Protein AF-A0A4Q4BQJ3-F1 (afdb_monomer_lite)

Secondary structure (DSSP, 8-state):
-PPPP--TT-SSSS-----HHIIIIIGGGS-HHHHHHHHHHHIIIIITT-TTPPEEHHHHHHHHT---HHHHHHHHHHHH--TTTTS-SEEEEEPP--STT----EEEEE-TT---------GGGHHHHHHHHHHHHHHHTTS-PPP-----------------------TTGGGG-HHHHHHHHHTT--TTT--HHHHHHHHHHHHHHHTT--HHHHHHHHHT--SSSPPPHHHHHHHHHHHHS--------------S-------PPPTHHHHHHHHHHHHHHHHHHHH-

Foldseek 3Di:
DDDDDDDPPPPDDQDQDDDVCCVVPVVVQADPLLNLLLVQLSCVCRRVVNQPDWAWLVRSCVSSVPPDSVSSVVSQVRQCDCPPFVHRQKDKDWDDDPDDPRDTTITMHGPPVRDGDPPVPPPCVVVVVVVCVVVVVVVCVVDPDDDDDDDDDDDDDDDDDDDDDDPDDDPPVLLPPLLLVLLCVLQVNDSVPDDPVRSVVSSVLSVVCVVPDDSVLSNQLSVQDPDPHRDDSVRSSVCSVVSNPPDPPPPVPPPVDPPPDDPDDDDDPPCPVVVVVVVVVVVVVVVVVVPD

Structure (mmCIF, N/CA/C/O backbone):
data_AF-A0A4Q4BQJ3-F1
#
_entry.id   AF-A0A4Q4BQJ3-F1
#
loop_
_atom_site.group_PDB
_atom_site.id
_atom_site.type_symbol
_atom_site.label_atom_id
_atom_site.label_alt_id
_atom_site.label_comp_id
_atom_site.label_asym_id
_atom_site.label_entity_id
_atom_site.label_seq_id
_atom_site.pdbx_PDB_ins_code
_atom_site.Cartn_x
_atom_site.Cartn_y
_atom_site.Cartn_z
_atom_site.occupancy
_atom_site.B_iso_or_equiv
_atom_site.auth_seq_id
_atom_site.auth_comp_id
_atom_site.auth_asym_id
_atom_site.auth_atom_id
_atom_site.pdbx_PDB_model_num
ATOM 1 N N . MET A 1 1 ? -9.622 -26.508 -22.791 1.00 65.69 1 MET A N 1
ATOM 2 C CA . MET A 1 1 ? -10.448 -25.848 -21.757 1.00 65.69 1 MET A CA 1
ATOM 3 C C . MET A 1 1 ? -10.543 -24.369 -22.087 1.00 65.69 1 MET A C 1
ATOM 5 O O . MET A 1 1 ? -9.531 -23.824 -22.515 1.00 65.69 1 MET A O 1
ATOM 9 N N . PRO A 1 2 ? -11.712 -23.729 -21.948 1.00 80.19 2 PRO A N 1
ATOM 10 C CA . PRO A 1 2 ? -11.802 -22.278 -22.067 1.00 80.19 2 PRO A CA 1
ATOM 11 C C . PRO A 1 2 ? -10.995 -21.599 -20.939 1.00 80.19 2 PRO A C 1
ATOM 13 O O . PRO A 1 2 ? -10.892 -22.170 -19.851 1.00 80.19 2 PRO A O 1
ATOM 16 N N . PRO A 1 3 ? -10.411 -20.412 -21.177 1.00 83.88 3 PRO A N 1
ATOM 17 C CA . PRO A 1 3 ? -9.709 -19.662 -20.140 1.00 83.88 3 PRO A CA 1
ATOM 18 C C . PRO A 1 3 ? -10.678 -19.248 -19.015 1.00 83.88 3 PRO A C 1
ATOM 20 O O . PRO A 1 3 ? -11.860 -19.003 -19.288 1.00 83.88 3 PRO A O 1
ATOM 23 N N . PRO A 1 4 ? -10.207 -19.163 -17.756 1.00 82.56 4 PRO A N 1
ATOM 24 C CA . PRO A 1 4 ? -11.038 -18.728 -16.639 1.00 82.56 4 PRO A CA 1
ATOM 25 C C . PRO A 1 4 ? -11.533 -17.292 -16.860 1.00 82.56 4 PRO A C 1
ATOM 27 O O . PRO A 1 4 ? -10.781 -16.420 -17.293 1.00 82.56 4 PRO A O 1
ATOM 30 N N . ARG A 1 5 ? -12.812 -17.046 -16.559 1.00 85.94 5 ARG A N 1
ATOM 31 C CA . ARG A 1 5 ? -13.413 -15.707 -16.578 1.00 85.94 5 ARG A CA 1
ATOM 32 C C . ARG A 1 5 ? -13.365 -15.133 -15.169 1.00 85.94 5 ARG A C 1
ATOM 34 O O . ARG A 1 5 ? -13.880 -15.755 -14.247 1.00 85.94 5 ARG A O 1
ATOM 41 N N . ILE A 1 6 ? -12.765 -13.959 -15.018 1.00 81.69 6 ILE A N 1
ATOM 42 C CA . ILE A 1 6 ? -12.653 -13.263 -13.734 1.00 81.69 6 ILE A CA 1
ATOM 43 C C . ILE A 1 6 ? -13.586 -12.054 -13.780 1.00 81.69 6 ILE A C 1
ATOM 45 O O . ILE A 1 6 ? -13.509 -11.242 -14.702 1.00 81.69 6 ILE A O 1
ATOM 49 N N . ALA A 1 7 ? -14.487 -11.944 -12.804 1.00 79.44 7 ALA A N 1
ATOM 50 C CA . ALA A 1 7 ? -15.314 -10.756 -12.643 1.00 79.44 7 ALA A CA 1
ATOM 51 C C . ALA A 1 7 ? -14.475 -9.652 -11.982 1.00 79.44 7 ALA A C 1
ATOM 53 O O . ALA A 1 7 ? -14.048 -9.794 -10.841 1.00 79.44 7 ALA A O 1
ATOM 54 N N . LEU A 1 8 ? -14.242 -8.550 -12.702 1.00 72.38 8 LEU A N 1
ATOM 55 C CA . LEU A 1 8 ? -13.353 -7.458 -12.272 1.00 72.38 8 LEU A CA 1
ATOM 56 C C . LEU A 1 8 ? -13.781 -6.785 -10.958 1.00 72.38 8 LEU A C 1
ATOM 58 O O . LEU A 1 8 ? -12.945 -6.229 -10.255 1.00 72.38 8 LEU A O 1
ATOM 62 N N . PHE A 1 9 ? -15.073 -6.845 -10.639 1.00 78.88 9 PHE A N 1
ATOM 63 C CA . PHE A 1 9 ? -15.668 -6.261 -9.435 1.00 78.88 9 PHE A CA 1
ATOM 64 C C . PHE A 1 9 ? -16.173 -7.326 -8.458 1.00 78.88 9 PHE A C 1
ATOM 66 O O . PHE A 1 9 ? -17.037 -7.045 -7.632 1.00 78.88 9 PHE A O 1
ATOM 73 N N . ALA A 1 10 ? -15.686 -8.566 -8.573 1.00 77.00 10 ALA A N 1
ATOM 74 C CA . ALA A 1 10 ? -15.972 -9.570 -7.562 1.00 77.00 10 ALA A CA 1
ATOM 75 C C . ALA A 1 10 ? -15.402 -9.112 -6.215 1.00 77.00 10 ALA A C 1
ATOM 77 O O . ALA A 1 10 ? -14.237 -8.736 -6.113 1.00 77.00 10 ALA A O 1
ATOM 78 N N . GLU A 1 11 ? -16.224 -9.179 -5.169 1.00 60.59 11 GLU A N 1
ATOM 79 C CA . GLU A 1 11 ? -15.816 -8.807 -3.810 1.00 60.59 11 GLU A CA 1
ATOM 80 C C . GLU A 1 11 ? -14.768 -9.772 -3.224 1.00 60.59 11 GLU A C 1
ATOM 82 O O . GLU A 1 11 ? -14.123 -9.460 -2.223 1.00 60.59 11 GLU A O 1
ATOM 87 N N . GLN A 1 12 ? -14.585 -10.954 -3.829 1.00 65.31 12 GLN A N 1
ATOM 88 C CA . GLN A 1 12 ? -13.700 -12.005 -3.334 1.00 65.31 12 GLN A CA 1
ATOM 89 C C . GLN A 1 12 ? -12.894 -12.659 -4.460 1.00 65.31 12 GLN A C 1
ATOM 91 O O . GLN A 1 12 ? -13.434 -12.988 -5.514 1.00 65.31 12 GLN A O 1
ATOM 96 N N . GLY A 1 13 ? -11.613 -12.915 -4.171 1.00 68.94 13 GLY A N 1
ATOM 97 C CA . GLY A 1 13 ? -10.693 -13.670 -5.022 1.00 68.94 13 GLY A CA 1
ATOM 98 C C . GLY A 1 13 ? -10.094 -12.838 -6.160 1.00 68.94 13 GLY A C 1
ATOM 99 O O . GLY A 1 13 ? -10.810 -12.356 -7.024 1.00 68.94 13 GLY A O 1
ATOM 100 N N . HIS A 1 14 ? -8.760 -12.733 -6.185 1.00 74.31 14 HIS A N 1
ATOM 101 C CA . HIS A 1 14 ? -7.947 -12.093 -7.241 1.00 74.31 14 HIS A CA 1
ATOM 102 C C . HIS A 1 14 ? -7.835 -10.558 -7.225 1.00 74.31 14 HIS A C 1
ATOM 104 O O . HIS A 1 14 ? -7.738 -9.936 -8.280 1.00 74.31 14 HIS A O 1
ATOM 110 N N . PHE A 1 15 ? -7.761 -9.937 -6.046 1.00 83.56 15 PHE A N 1
ATOM 111 C CA . PHE A 1 15 ? -7.387 -8.524 -5.927 1.00 83.56 15 PHE A CA 1
ATOM 112 C C . PHE A 1 15 ? -6.075 -8.341 -5.160 1.00 83.56 15 PHE A C 1
ATOM 114 O O . PHE A 1 15 ? -5.737 -9.117 -4.265 1.00 83.56 15 PHE A O 1
ATOM 121 N N . THR A 1 16 ? -5.352 -7.272 -5.491 1.00 87.12 16 THR A N 1
ATOM 122 C CA . THR A 1 16 ? -4.170 -6.839 -4.743 1.00 87.12 16 THR A CA 1
ATOM 123 C C . THR A 1 16 ? -4.593 -5.800 -3.716 1.00 87.12 16 THR A C 1
ATOM 125 O O . THR A 1 16 ? -5.079 -4.730 -4.078 1.00 87.12 16 THR A O 1
ATOM 128 N N . ALA A 1 17 ? -4.416 -6.102 -2.430 1.00 86.50 17 ALA A N 1
ATOM 129 C CA . ALA A 1 17 ? -4.678 -5.137 -1.370 1.00 86.50 17 ALA A CA 1
ATOM 130 C C . ALA A 1 17 ? -3.622 -4.019 -1.402 1.00 86.50 17 ALA A C 1
ATOM 132 O O . ALA A 1 17 ? -2.421 -4.285 -1.325 1.00 86.50 17 ALA A O 1
ATOM 133 N N . VAL A 1 18 ? -4.074 -2.767 -1.496 1.00 90.44 18 VAL A N 1
ATOM 134 C CA . VAL A 1 18 ? -3.222 -1.568 -1.491 1.00 90.44 18 VAL A CA 1
ATOM 135 C C . VAL A 1 18 ? -3.722 -0.613 -0.416 1.00 90.44 18 VAL A C 1
ATOM 137 O O . VAL A 1 18 ? -4.926 -0.443 -0.234 1.00 90.44 18 VAL A O 1
ATOM 140 N N . HIS A 1 19 ? -2.802 0.013 0.318 1.00 92.19 19 HIS A N 1
ATOM 141 C CA . HIS A 1 19 ? -3.167 0.958 1.365 1.00 92.19 19 HIS A CA 1
ATOM 142 C C . HIS A 1 19 ? -3.801 2.225 0.765 1.00 92.19 19 HIS A C 1
ATOM 144 O O . HIS A 1 19 ? -3.299 2.780 -0.210 1.00 92.19 19 HIS A O 1
ATOM 150 N N . ASN A 1 20 ? -4.860 2.757 1.386 1.00 92.12 20 ASN A N 1
ATOM 151 C CA . ASN A 1 20 ? -5.568 3.943 0.874 1.00 92.12 20 ASN A CA 1
ATOM 152 C C . ASN A 1 20 ? -4.680 5.196 0.756 1.00 92.12 20 ASN A C 1
ATOM 154 O O . ASN A 1 20 ? -4.965 6.091 -0.041 1.00 92.12 20 ASN A O 1
ATOM 158 N N . LEU A 1 21 ? -3.587 5.263 1.524 1.00 90.88 21 LEU A N 1
ATOM 159 C CA . LEU A 1 21 ? -2.594 6.338 1.401 1.00 90.88 21 LEU A CA 1
ATOM 160 C C . LEU A 1 21 ? -1.916 6.359 0.033 1.00 90.88 21 LEU A C 1
ATOM 162 O O . LEU A 1 21 ? -1.591 7.436 -0.452 1.00 90.88 21 LEU A O 1
ATOM 166 N N . THR A 1 22 ? -1.751 5.208 -0.617 1.00 93.81 22 THR A N 1
ATOM 167 C CA . THR A 1 22 ? -1.160 5.142 -1.953 1.00 93.81 22 THR A CA 1
ATOM 168 C C . THR A 1 22 ? -2.010 5.934 -2.952 1.00 93.81 22 THR A C 1
ATOM 170 O O . THR A 1 22 ? -1.481 6.723 -3.726 1.00 93.81 22 THR A O 1
ATOM 173 N N . PHE A 1 23 ? -3.338 5.831 -2.873 1.00 95.06 23 PHE A N 1
ATOM 174 C CA . PHE A 1 23 ? -4.233 6.603 -3.741 1.00 95.06 23 PHE A CA 1
ATOM 175 C C . PHE A 1 23 ? -4.324 8.083 -3.356 1.00 95.06 23 PHE A C 1
ATOM 177 O O . PHE A 1 23 ? -4.467 8.936 -4.224 1.00 95.06 23 PHE A O 1
ATOM 184 N N . ARG A 1 24 ? -4.259 8.410 -2.061 1.00 92.38 24 ARG A N 1
ATOM 185 C CA . ARG A 1 24 ? -4.462 9.790 -1.585 1.00 92.38 24 ARG A CA 1
ATOM 186 C C . ARG A 1 24 ? -3.208 10.656 -1.621 1.00 92.38 24 ARG A C 1
ATOM 188 O O . ARG A 1 24 ? -3.319 11.857 -1.823 1.00 92.38 24 ARG A O 1
ATOM 195 N N . VAL A 1 25 ? -2.045 10.065 -1.370 1.00 91.50 25 VAL A N 1
ATOM 196 C CA . VAL A 1 25 ? -0.780 10.791 -1.188 1.00 91.50 25 VAL A CA 1
ATOM 197 C C . VAL A 1 25 ? 0.167 10.528 -2.348 1.00 91.50 25 VAL A C 1
ATOM 199 O O . VAL A 1 25 ? 0.732 11.469 -2.892 1.00 91.50 25 VAL A O 1
ATOM 202 N N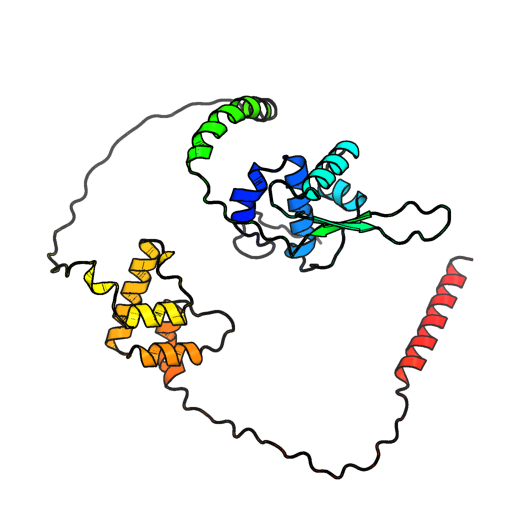 . VAL A 1 26 ? 0.321 9.264 -2.753 1.00 94.50 26 VAL A N 1
ATOM 203 C CA . VAL A 1 26 ? 1.305 8.885 -3.777 1.00 94.50 26 VAL A CA 1
ATOM 204 C C . VAL A 1 26 ? 0.796 9.202 -5.183 1.00 94.50 26 VAL A C 1
ATOM 206 O O . VAL A 1 26 ? 1.475 9.892 -5.937 1.00 94.50 26 VAL A O 1
ATOM 209 N N . MET A 1 27 ? -0.415 8.759 -5.528 1.00 95.94 27 MET A N 1
ATOM 210 C CA . MET A 1 27 ? -0.972 8.912 -6.879 1.00 95.94 27 MET A CA 1
ATOM 211 C C . MET A 1 27 ? -0.987 10.366 -7.401 1.00 95.94 27 MET A C 1
ATOM 213 O O . MET A 1 27 ? -0.549 10.559 -8.531 1.00 95.94 27 MET A O 1
ATOM 217 N N . PRO A 1 28 ? -1.411 11.401 -6.641 1.00 95.62 28 PRO A N 1
ATOM 218 C CA . PRO A 1 28 ? -1.483 12.776 -7.164 1.00 95.62 28 PRO A CA 1
ATOM 219 C C . PRO A 1 28 ? -0.120 13.437 -7.418 1.00 95.62 28 PRO A C 1
ATOM 221 O O . PRO A 1 28 ? -0.041 14.479 -8.076 1.00 95.62 28 PRO A O 1
ATOM 224 N N . GLN A 1 29 ? 0.941 12.868 -6.844 1.00 95.12 29 GLN A N 1
ATOM 225 C CA . GLN A 1 29 ? 2.308 13.372 -6.946 1.00 95.12 29 GLN A CA 1
ATOM 226 C C . GLN A 1 29 ? 3.109 12.690 -8.059 1.00 95.12 29 GLN A C 1
ATOM 228 O O . GLN A 1 29 ? 4.192 13.159 -8.393 1.00 95.12 29 GLN A O 1
ATOM 233 N N . LEU A 1 30 ? 2.583 11.605 -8.633 1.00 96.19 30 LEU A N 1
ATOM 234 C CA . LEU A 1 30 ? 3.228 10.860 -9.705 1.00 96.19 30 LEU A CA 1
ATOM 235 C C . LEU A 1 30 ? 2.617 11.192 -11.065 1.00 96.19 30 LEU A C 1
ATOM 237 O O . LEU A 1 30 ? 1.413 11.407 -11.211 1.00 96.19 30 LEU A O 1
ATOM 241 N N . SER A 1 31 ? 3.442 11.140 -12.104 1.00 97.00 31 SER A N 1
ATOM 242 C CA . SER A 1 31 ? 2.977 11.136 -13.480 1.00 97.00 31 SER A CA 1
ATOM 243 C C . SER A 1 31 ? 2.139 9.887 -13.763 1.00 97.00 31 SER A C 1
ATOM 245 O O . SER A 1 31 ? 2.364 8.809 -13.206 1.00 97.00 31 SER A O 1
ATOM 247 N N . GLY A 1 32 ? 1.206 9.983 -14.715 1.00 97.06 32 GLY A N 1
ATOM 248 C CA . GLY A 1 32 ? 0.372 8.838 -15.096 1.00 97.06 32 GLY A CA 1
ATOM 249 C C . GLY A 1 32 ? 1.176 7.621 -15.584 1.00 97.06 32 GLY A C 1
ATOM 250 O O . GLY A 1 32 ? 0.716 6.490 -15.456 1.00 97.06 32 GLY A O 1
ATOM 251 N N . SER A 1 33 ? 2.391 7.825 -16.111 1.00 98.31 33 SER A N 1
ATOM 252 C CA . SER A 1 33 ? 3.279 6.722 -16.512 1.00 98.31 33 SER A CA 1
ATOM 253 C C . SER A 1 33 ? 3.974 6.078 -15.310 1.00 98.31 33 SER A C 1
ATOM 255 O O . SER A 1 33 ? 3.994 4.852 -15.222 1.00 98.31 33 SER A O 1
ATOM 257 N N . ALA A 1 34 ? 4.487 6.875 -14.366 1.00 98.12 34 ALA A N 1
ATOM 258 C CA . ALA A 1 34 ? 5.056 6.369 -13.115 1.00 98.12 34 ALA A CA 1
ATOM 259 C C . ALA A 1 34 ? 4.013 5.627 -12.274 1.00 98.12 34 ALA A C 1
ATOM 261 O O . ALA A 1 34 ? 4.284 4.527 -11.796 1.00 98.12 34 ALA A O 1
ATOM 262 N N . TRP A 1 35 ? 2.791 6.159 -12.181 1.00 97.94 35 TRP A N 1
ATOM 263 C CA . TRP A 1 35 ? 1.685 5.486 -11.502 1.00 97.94 35 TRP A CA 1
ATOM 264 C C . TRP A 1 35 ? 1.370 4.115 -12.116 1.00 97.94 35 TRP A C 1
ATOM 266 O O . TRP A 1 35 ? 1.283 3.124 -11.395 1.00 97.94 35 TRP A O 1
ATOM 276 N N . LYS A 1 36 ? 1.287 4.020 -13.452 1.00 97.94 36 LYS A N 1
ATOM 277 C CA . LYS A 1 36 ? 1.088 2.737 -14.153 1.00 97.94 36 LYS A CA 1
ATOM 278 C C . LYS A 1 36 ? 2.196 1.728 -13.852 1.00 97.94 36 LYS A C 1
ATOM 280 O O . LYS A 1 36 ? 1.896 0.567 -13.578 1.00 97.94 36 LYS A O 1
ATOM 285 N N . VAL A 1 37 ? 3.459 2.162 -13.886 1.00 98.12 37 VAL A N 1
ATOM 286 C CA . VAL A 1 37 ? 4.608 1.310 -13.537 1.00 98.12 37 VAL A CA 1
ATOM 287 C C . VAL A 1 37 ? 4.503 0.829 -12.089 1.00 98.12 37 VAL A C 1
ATOM 289 O O . VAL A 1 37 ? 4.669 -0.362 -11.836 1.00 98.12 37 VAL A O 1
ATOM 292 N N . LEU A 1 38 ? 4.166 1.714 -11.149 1.00 97.50 38 LEU A N 1
ATOM 293 C CA . LEU A 1 38 ? 3.999 1.361 -9.741 1.00 97.50 38 LEU A CA 1
ATOM 294 C C . LEU A 1 38 ? 2.867 0.345 -9.528 1.00 97.50 38 LEU A C 1
ATOM 296 O O . LEU A 1 38 ? 3.075 -0.651 -8.838 1.00 97.50 38 LEU A O 1
ATOM 300 N N . CYS A 1 39 ? 1.698 0.545 -10.144 1.00 96.88 39 CYS A N 1
ATOM 301 C CA . CYS A 1 39 ? 0.585 -0.405 -10.070 1.00 96.88 39 CYS A CA 1
ATOM 302 C C . CYS A 1 39 ? 0.975 -1.792 -10.591 1.00 96.88 39 CYS A C 1
ATOM 304 O O . CYS A 1 39 ? 0.643 -2.789 -9.953 1.00 96.88 39 CYS A O 1
ATOM 306 N N . PHE A 1 40 ? 1.706 -1.851 -11.707 1.00 96.75 40 PHE A N 1
ATOM 307 C CA . PHE A 1 40 ? 2.203 -3.110 -12.258 1.00 96.75 40 PHE A CA 1
ATOM 308 C C . PHE A 1 40 ? 3.185 -3.809 -11.305 1.00 96.75 40 PHE A C 1
ATOM 310 O O . PHE A 1 40 ? 3.062 -5.003 -11.042 1.00 96.75 40 PHE A O 1
ATOM 317 N N . LEU A 1 41 ? 4.128 -3.068 -10.714 1.00 96.06 41 LEU A N 1
ATOM 318 C CA . LEU A 1 41 ? 5.041 -3.630 -9.714 1.00 96.06 41 LEU A CA 1
ATOM 319 C C . LEU A 1 41 ? 4.276 -4.165 -8.491 1.00 96.06 41 LEU A C 1
ATOM 321 O O . LEU A 1 41 ? 4.595 -5.243 -7.993 1.00 96.06 41 LEU A O 1
ATOM 325 N N . ILE A 1 42 ? 3.252 -3.448 -8.019 1.00 94.88 42 ILE A N 1
ATOM 326 C CA . ILE A 1 42 ? 2.388 -3.876 -6.909 1.00 94.88 42 ILE A CA 1
ATOM 327 C C . ILE A 1 42 ? 1.625 -5.161 -7.249 1.00 94.88 42 ILE A C 1
ATOM 329 O O . ILE A 1 42 ? 1.584 -6.072 -6.417 1.00 94.88 42 ILE A O 1
ATOM 333 N N . SER A 1 43 ? 1.046 -5.263 -8.450 1.00 93.31 43 SER A N 1
ATOM 334 C CA . SER A 1 43 ? 0.305 -6.460 -8.857 1.00 93.31 43 SER A CA 1
ATOM 335 C C . SER A 1 43 ? 1.206 -7.684 -8.967 1.00 93.31 43 SER A C 1
ATOM 337 O O . SER A 1 43 ? 0.845 -8.739 -8.456 1.00 93.31 43 SER A O 1
ATOM 339 N N . GLU A 1 44 ? 2.390 -7.540 -9.560 1.00 93.94 44 GLU A N 1
ATOM 340 C CA . GLU A 1 44 ? 3.320 -8.655 -9.761 1.00 93.94 44 GLU A CA 1
ATOM 341 C C . GLU A 1 44 ? 4.005 -9.115 -8.465 1.00 93.94 44 GLU A C 1
ATOM 343 O O . GLU A 1 44 ? 4.281 -10.300 -8.291 1.00 93.94 44 GLU A O 1
ATOM 348 N N . THR A 1 45 ? 4.240 -8.205 -7.515 1.00 90.12 45 THR A N 1
ATOM 349 C CA . THR A 1 45 ? 4.911 -8.542 -6.249 1.00 90.12 45 THR A CA 1
ATOM 350 C C . THR A 1 45 ? 3.917 -8.898 -5.145 1.00 90.12 45 THR A C 1
ATOM 352 O O . THR A 1 45 ? 3.824 -10.051 -4.727 1.00 90.12 45 THR A O 1
ATOM 355 N N . VAL A 1 46 ? 3.149 -7.928 -4.644 1.00 85.44 46 VAL A N 1
ATOM 356 C CA . VAL A 1 46 ? 2.226 -8.120 -3.515 1.00 85.44 46 VAL A CA 1
ATOM 357 C C . VAL A 1 46 ? 1.042 -8.991 -3.927 1.00 85.44 46 VAL A C 1
ATOM 359 O O . VAL A 1 46 ? 0.665 -9.881 -3.165 1.00 85.44 46 VAL A O 1
ATOM 362 N N . GLY A 1 47 ? 0.504 -8.780 -5.132 1.00 78.06 47 GLY A N 1
ATOM 363 C CA . GLY A 1 47 ? -0.659 -9.516 -5.640 1.00 78.06 47 GLY A CA 1
ATOM 364 C C . GLY A 1 47 ? -0.432 -11.026 -5.751 1.00 78.06 47 GLY A C 1
ATOM 365 O O . GLY A 1 47 ? -1.308 -11.804 -5.381 1.00 78.06 47 GLY A O 1
ATOM 366 N N . TYR A 1 48 ? 0.769 -11.448 -6.159 1.00 82.94 48 TYR A N 1
ATOM 367 C CA . TYR A 1 48 ? 1.145 -12.865 -6.271 1.00 82.94 48 TYR A CA 1
ATOM 368 C C . TYR A 1 48 ? 1.956 -13.400 -5.081 1.00 82.94 48 TYR A C 1
ATOM 370 O O . TYR A 1 48 ? 2.500 -14.500 -5.157 1.00 82.94 48 TYR A O 1
ATOM 378 N N . GLN A 1 49 ? 2.047 -12.648 -3.977 1.00 80.12 49 GLN A N 1
ATOM 379 C CA . GLN A 1 49 ? 2.837 -13.005 -2.786 1.00 80.12 49 GLN A CA 1
ATOM 380 C C . GLN A 1 49 ? 4.348 -13.174 -3.052 1.00 80.12 49 GLN A C 1
ATOM 382 O O . GLN A 1 49 ? 5.064 -13.817 -2.285 1.00 80.12 49 GLN A O 1
ATOM 387 N N . ARG A 1 50 ? 4.872 -12.536 -4.100 1.00 85.69 50 ARG A N 1
ATOM 388 C CA . ARG A 1 50 ? 6.279 -12.578 -4.520 1.00 85.69 50 ARG A CA 1
ATOM 389 C C . ARG A 1 50 ? 7.028 -11.317 -4.095 1.00 85.69 50 ARG A C 1
ATOM 391 O O . ARG A 1 50 ? 7.541 -10.553 -4.905 1.00 85.69 50 ARG A O 1
ATOM 398 N N . ARG A 1 51 ? 7.082 -11.074 -2.783 1.00 75.88 51 ARG A N 1
ATOM 399 C CA . ARG A 1 51 ? 7.599 -9.814 -2.204 1.00 75.88 51 ARG A CA 1
ATOM 400 C C . ARG A 1 51 ? 9.072 -9.517 -2.512 1.00 75.88 51 ARG A C 1
ATOM 402 O O . ARG A 1 51 ? 9.472 -8.362 -2.430 1.00 75.88 51 ARG A O 1
ATOM 409 N N . SER A 1 52 ? 9.867 -10.537 -2.822 1.00 79.06 52 SER A N 1
ATOM 410 C CA . SER A 1 52 ? 11.293 -10.414 -3.148 1.00 79.06 52 SER A CA 1
ATOM 411 C C . SER A 1 52 ? 11.586 -10.509 -4.646 1.00 79.06 52 SER A C 1
ATOM 413 O O . SER A 1 52 ? 12.753 -10.451 -5.034 1.00 79.06 52 SER A O 1
ATOM 415 N N . GLU A 1 53 ? 10.567 -10.682 -5.493 1.00 88.56 53 GLU A N 1
ATOM 416 C CA . GLU A 1 53 ? 10.799 -10.795 -6.926 1.00 88.56 53 GLU A CA 1
ATOM 417 C C . GLU A 1 53 ? 11.131 -9.425 -7.517 1.00 88.56 53 GLU A C 1
ATOM 419 O O . GLU A 1 53 ? 10.444 -8.427 -7.295 1.00 88.56 53 GLU A O 1
ATOM 424 N N . LEU A 1 54 ? 12.230 -9.391 -8.265 1.00 93.19 54 LEU A N 1
ATOM 425 C CA . LEU A 1 54 ? 12.688 -8.205 -8.962 1.00 93.19 54 LEU A CA 1
ATOM 426 C C . LEU A 1 54 ? 12.331 -8.341 -10.430 1.00 93.19 54 LEU A C 1
ATOM 428 O O . LEU A 1 54 ? 12.691 -9.318 -11.090 1.00 93.19 54 LEU A O 1
ATOM 432 N N . ILE A 1 55 ? 11.674 -7.320 -10.949 1.00 95.69 55 ILE A N 1
ATOM 433 C CA . ILE A 1 55 ? 11.097 -7.322 -12.280 1.00 95.69 55 ILE A CA 1
ATOM 434 C C . ILE A 1 55 ? 12.073 -6.668 -13.249 1.00 95.69 55 ILE A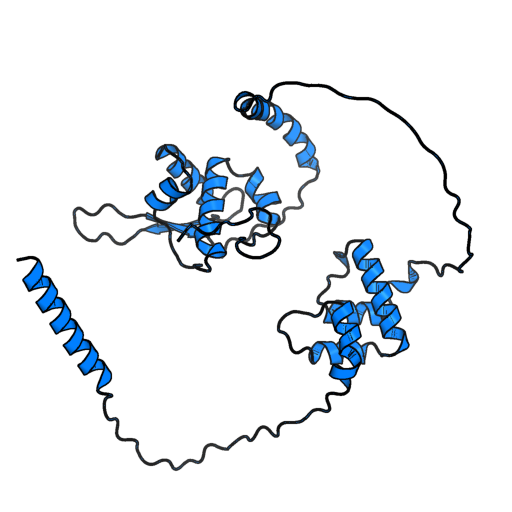 C 1
ATOM 436 O O . ILE A 1 55 ? 12.642 -5.607 -12.984 1.00 95.69 55 ILE A O 1
ATOM 440 N N . SER A 1 56 ? 12.307 -7.332 -14.376 1.00 95.88 56 SER A N 1
ATOM 441 C CA . SER A 1 56 ? 13.179 -6.809 -15.425 1.00 95.88 56 SER A CA 1
ATOM 442 C C . SER A 1 56 ? 12.538 -5.621 -16.145 1.00 95.88 56 SER A C 1
ATOM 444 O O . SER A 1 56 ? 11.316 -5.519 -16.251 1.00 95.88 56 SER A O 1
ATOM 446 N N . TYR A 1 57 ? 13.368 -4.741 -16.705 1.00 96.44 57 TYR A N 1
ATOM 447 C CA . TYR A 1 57 ? 12.900 -3.600 -17.497 1.00 96.44 57 TYR A CA 1
ATOM 448 C C . TYR A 1 57 ? 11.960 -4.009 -18.649 1.00 96.44 57 TYR A C 1
ATOM 450 O O . TYR A 1 57 ? 10.939 -3.364 -18.877 1.00 96.44 57 TYR A O 1
ATOM 458 N N . SER A 1 58 ? 12.270 -5.100 -19.358 1.00 95.12 58 SER A N 1
ATOM 459 C CA . SER A 1 58 ? 11.439 -5.604 -20.460 1.00 95.12 58 SER A CA 1
ATOM 460 C C . SER A 1 58 ? 10.081 -6.114 -19.979 1.00 95.12 58 SER A C 1
ATOM 462 O O . SER A 1 58 ? 9.077 -5.864 -20.641 1.00 95.12 58 SER A O 1
ATOM 464 N N . ALA A 1 59 ? 10.028 -6.770 -18.816 1.00 96.50 59 ALA A N 1
ATOM 465 C CA . ALA A 1 59 ? 8.770 -7.198 -18.210 1.00 96.50 59 ALA A CA 1
ATOM 466 C C . ALA A 1 59 ? 7.910 -5.998 -17.782 1.00 96.50 59 ALA A C 1
ATOM 468 O O . ALA A 1 59 ? 6.709 -6.004 -18.032 1.00 96.50 59 ALA A O 1
ATOM 469 N N . ILE A 1 60 ? 8.517 -4.937 -17.235 1.00 97.50 60 ILE A N 1
ATOM 470 C CA . ILE A 1 60 ? 7.812 -3.679 -16.927 1.00 97.50 60 ILE A CA 1
ATOM 471 C C . ILE A 1 60 ? 7.232 -3.062 -18.199 1.00 97.50 60 ILE A C 1
ATOM 473 O O . ILE A 1 60 ? 6.063 -2.681 -18.230 1.00 97.50 60 ILE A O 1
ATOM 477 N N . MET A 1 61 ? 8.025 -2.985 -19.265 1.00 97.31 61 MET A N 1
ATOM 478 C CA . MET A 1 61 ? 7.585 -2.435 -20.545 1.00 97.31 61 MET A CA 1
ATOM 479 C C . MET A 1 61 ? 6.409 -3.228 -21.135 1.00 97.31 61 MET A C 1
ATOM 481 O O . MET A 1 61 ? 5.408 -2.636 -21.537 1.00 97.31 61 MET A O 1
ATOM 485 N N . ALA A 1 62 ? 6.501 -4.562 -21.126 1.00 97.25 62 ALA A N 1
ATOM 486 C CA . ALA A 1 62 ? 5.450 -5.448 -21.614 1.00 97.25 62 ALA A CA 1
ATOM 487 C C . ALA A 1 62 ? 4.175 -5.366 -20.759 1.00 97.25 62 ALA A C 1
ATOM 489 O O . ALA A 1 62 ? 3.084 -5.214 -21.301 1.00 97.25 62 ALA A O 1
ATOM 490 N N . GLY A 1 63 ? 4.310 -5.418 -19.432 1.00 96.31 63 GLY A N 1
ATOM 491 C CA . GLY A 1 63 ? 3.180 -5.440 -18.504 1.00 96.31 63 GLY A CA 1
ATOM 492 C C . GLY A 1 63 ? 2.439 -4.110 -18.381 1.00 96.31 63 GLY A C 1
ATOM 493 O O . GLY A 1 63 ? 1.227 -4.090 -18.188 1.00 96.31 63 GLY A O 1
ATOM 494 N N . THR A 1 64 ? 3.139 -2.986 -18.549 1.00 97.38 64 THR A N 1
ATOM 495 C CA . THR A 1 64 ? 2.519 -1.648 -18.518 1.00 97.38 64 THR A CA 1
ATOM 496 C C . THR A 1 64 ? 1.973 -1.195 -19.873 1.00 97.38 64 THR A C 1
ATOM 498 O O . THR A 1 64 ? 1.226 -0.217 -19.935 1.00 97.38 64 THR A O 1
ATOM 501 N N . GLY A 1 65 ? 2.365 -1.857 -20.969 1.00 97.50 65 GLY A N 1
ATOM 502 C CA . GLY A 1 65 ? 2.009 -1.461 -22.335 1.00 97.50 65 GLY A CA 1
ATOM 503 C C . GLY A 1 65 ? 2.661 -0.152 -22.805 1.00 97.50 65 GLY A C 1
ATOM 504 O O . GLY A 1 65 ? 2.257 0.415 -23.824 1.00 97.50 65 GLY A O 1
ATOM 505 N N . LEU A 1 66 ? 3.661 0.360 -22.081 1.00 97.19 66 LEU A N 1
ATOM 506 C CA . LEU A 1 66 ? 4.398 1.562 -22.463 1.00 97.19 66 LEU A CA 1
ATOM 507 C C . LEU A 1 66 ? 5.329 1.253 -23.645 1.00 97.19 66 LEU A C 1
ATOM 509 O O . LEU A 1 66 ? 6.304 0.522 -23.512 1.00 97.19 66 LEU A O 1
ATOM 513 N N . ARG A 1 67 ? 5.050 1.838 -24.817 1.00 95.19 67 ARG A N 1
ATOM 514 C CA . ARG A 1 67 ? 5.800 1.555 -26.060 1.00 95.19 67 ARG A CA 1
ATOM 515 C C . ARG A 1 67 ? 7.172 2.225 -26.138 1.00 95.19 67 ARG A C 1
ATOM 517 O O . ARG A 1 67 ? 8.032 1.770 -26.884 1.00 95.19 67 ARG A O 1
ATOM 524 N N . SER A 1 68 ? 7.372 3.319 -25.408 1.00 97.31 68 SER A N 1
ATOM 525 C CA . SER A 1 68 ? 8.603 4.109 -25.457 1.00 97.31 68 SER A CA 1
ATOM 526 C C . SER A 1 68 ? 9.505 3.771 -24.279 1.00 97.31 68 SER A C 1
ATOM 528 O O . SER A 1 68 ? 9.127 3.963 -23.121 1.00 97.31 68 SER A O 1
ATOM 530 N N . SER A 1 69 ? 10.725 3.324 -24.577 1.00 96.38 69 SER A N 1
ATOM 531 C CA . SER A 1 69 ? 11.749 3.089 -23.559 1.00 96.38 69 SER A CA 1
ATOM 532 C C . SER A 1 69 ? 12.094 4.380 -22.811 1.00 96.38 69 SER A C 1
ATOM 534 O O . SER A 1 69 ? 12.244 4.374 -21.593 1.00 96.38 69 SER A O 1
ATOM 536 N N . ALA A 1 70 ? 12.119 5.525 -23.498 1.00 97.50 70 ALA A N 1
ATOM 537 C CA . ALA A 1 70 ? 12.335 6.819 -22.856 1.00 97.50 70 ALA A CA 1
ATOM 538 C C . ALA A 1 70 ? 11.250 7.127 -21.807 1.00 97.50 70 ALA A C 1
ATOM 540 O O . ALA A 1 70 ? 11.565 7.604 -20.718 1.00 97.50 70 ALA A O 1
ATOM 541 N N . THR A 1 71 ? 9.986 6.795 -22.093 1.00 97.88 71 THR A N 1
ATOM 542 C CA . THR A 1 71 ? 8.873 6.976 -21.147 1.00 97.88 71 THR A CA 1
ATOM 543 C C . THR A 1 71 ? 9.002 6.056 -19.936 1.00 97.88 71 THR A C 1
ATOM 545 O O . THR A 1 71 ? 8.843 6.524 -18.811 1.00 97.88 71 THR A O 1
ATOM 548 N N . VAL A 1 72 ? 9.333 4.775 -20.141 1.00 98.06 72 VAL A N 1
ATOM 549 C CA . VAL A 1 72 ? 9.556 3.824 -19.037 1.00 98.06 72 VAL A CA 1
ATOM 550 C C . VAL A 1 72 ? 10.740 4.264 -18.178 1.00 98.06 72 VAL A C 1
ATOM 552 O O . VAL A 1 72 ? 10.642 4.272 -16.956 1.00 98.06 72 VAL A O 1
ATOM 555 N N . SER A 1 73 ? 11.841 4.690 -18.798 1.00 97.62 73 SER A N 1
ATOM 556 C CA . SER A 1 73 ? 13.016 5.183 -18.078 1.00 97.62 73 SER A CA 1
ATOM 557 C C . SER A 1 73 ? 12.690 6.428 -17.257 1.00 97.62 73 SER A C 1
ATOM 559 O O . SER A 1 73 ? 13.037 6.470 -16.083 1.00 97.62 73 SER A O 1
ATOM 561 N N . LYS A 1 74 ? 11.957 7.398 -17.823 1.00 98.00 74 LYS A N 1
ATOM 562 C CA . LYS A 1 74 ? 11.499 8.589 -17.090 1.00 98.00 74 LYS A CA 1
ATOM 563 C C . LYS A 1 74 ? 10.620 8.214 -15.892 1.00 98.00 74 LYS A C 1
ATOM 565 O O . LYS A 1 74 ? 10.840 8.725 -14.801 1.00 98.00 74 LYS A O 1
ATOM 570 N N . ALA A 1 75 ? 9.674 7.294 -16.087 1.00 98.19 75 ALA A N 1
ATOM 571 C CA . ALA A 1 75 ? 8.803 6.792 -15.027 1.00 98.19 75 ALA A CA 1
ATOM 572 C C . ALA A 1 75 ? 9.589 6.085 -13.907 1.00 98.19 75 ALA A C 1
ATOM 574 O O . ALA A 1 75 ? 9.323 6.302 -12.731 1.00 98.19 75 ALA A O 1
ATOM 575 N N . LEU A 1 76 ? 10.588 5.267 -14.253 1.00 98.12 76 LEU A N 1
ATOM 576 C CA . LEU A 1 76 ? 11.445 4.601 -13.268 1.00 98.12 76 LEU A CA 1
ATOM 577 C C . LEU A 1 76 ? 12.335 5.589 -12.512 1.00 98.12 76 LEU A C 1
ATOM 579 O O . LEU A 1 76 ? 12.509 5.429 -11.310 1.00 98.12 76 LEU A O 1
ATOM 583 N N . THR A 1 77 ? 12.881 6.603 -13.187 1.00 97.94 77 THR A N 1
ATOM 584 C CA . THR A 1 77 ? 13.645 7.676 -12.534 1.00 97.94 77 THR A CA 1
ATOM 585 C C . THR A 1 77 ? 12.784 8.438 -11.534 1.00 97.94 77 THR A C 1
ATOM 587 O O . THR A 1 77 ? 13.247 8.705 -10.435 1.00 97.94 77 THR A O 1
ATOM 590 N N . GLU A 1 78 ? 11.533 8.737 -11.885 1.00 97.88 78 GLU A N 1
ATOM 591 C CA . GLU A 1 78 ? 10.576 9.390 -10.988 1.00 97.88 78 GLU A CA 1
ATOM 592 C C . GLU A 1 78 ? 10.276 8.540 -9.743 1.00 97.88 78 GLU A C 1
ATOM 594 O O . GLU A 1 78 ? 10.286 9.052 -8.633 1.00 97.88 78 GLU A O 1
ATOM 599 N N . LEU A 1 79 ? 10.090 7.225 -9.898 1.00 97.69 79 LEU A N 1
ATOM 600 C CA . LEU A 1 79 ? 9.849 6.315 -8.767 1.00 97.69 79 LEU A CA 1
ATOM 601 C C . LEU A 1 79 ? 11.093 6.051 -7.896 1.00 97.69 79 LEU A C 1
ATOM 603 O O . LEU A 1 79 ? 10.957 5.623 -6.748 1.00 97.69 79 LEU A O 1
ATOM 607 N N . LEU A 1 80 ? 12.290 6.243 -8.456 1.00 97.62 80 LEU A N 1
ATOM 608 C CA . LEU A 1 80 ? 13.578 6.135 -7.762 1.00 97.62 80 LEU A CA 1
ATOM 609 C C . LEU A 1 80 ? 14.017 7.450 -7.107 1.00 97.62 80 LEU A C 1
ATOM 611 O O . LEU A 1 80 ? 15.027 7.449 -6.409 1.00 97.62 80 LEU A O 1
ATOM 615 N N . ALA A 1 81 ? 13.320 8.556 -7.365 1.00 96.81 81 ALA A N 1
ATOM 616 C CA . ALA A 1 81 ? 13.611 9.827 -6.726 1.00 96.81 81 ALA A CA 1
ATOM 617 C C . ALA A 1 81 ? 13.145 9.808 -5.262 1.00 96.81 81 ALA A C 1
ATOM 619 O O . ALA A 1 81 ? 12.132 9.191 -4.933 1.00 96.81 81 ALA A O 1
ATOM 620 N N . ASP A 1 82 ? 13.882 10.504 -4.395 1.00 94.00 82 ASP A N 1
ATOM 621 C CA . ASP A 1 82 ? 13.514 10.635 -2.981 1.00 94.00 82 ASP A CA 1
ATOM 622 C C . ASP A 1 82 ? 12.327 11.595 -2.803 1.00 94.00 82 ASP A C 1
ATOM 624 O O . ASP A 1 82 ? 11.420 11.346 -2.011 1.00 94.00 82 ASP A O 1
ATOM 628 N N . GLU A 1 83 ? 12.297 12.686 -3.568 1.00 91.69 83 GLU A N 1
ATOM 629 C CA . GLU A 1 83 ? 11.209 13.664 -3.551 1.00 91.69 83 GLU A CA 1
ATOM 630 C C . GLU A 1 83 ? 10.022 13.203 -4.415 1.00 91.69 83 GLU A C 1
ATOM 632 O O . GLU A 1 83 ? 10.236 12.661 -5.503 1.00 91.69 83 GLU A O 1
ATOM 637 N N . PRO A 1 84 ? 8.767 13.452 -3.990 1.00 91.00 84 PRO A N 1
ATOM 638 C CA . PRO A 1 84 ? 8.351 14.254 -2.828 1.00 91.00 84 PRO A CA 1
ATOM 639 C C . PRO A 1 84 ? 8.130 13.458 -1.525 1.00 91.00 84 PRO A C 1
ATOM 641 O O . PRO A 1 84 ? 7.503 13.957 -0.590 1.00 91.00 84 PRO A O 1
ATOM 644 N N . PHE A 1 85 ? 8.559 12.196 -1.458 1.00 91.69 85 PHE A N 1
ATOM 645 C CA . PHE A 1 85 ? 8.176 11.288 -0.368 1.00 91.69 85 PHE A CA 1
ATOM 646 C C . PHE A 1 85 ? 9.229 11.155 0.742 1.00 91.69 85 PHE A C 1
ATOM 648 O O . PHE A 1 85 ? 8.937 10.570 1.783 1.00 91.69 85 PHE A O 1
ATOM 655 N N . GLY A 1 86 ? 10.437 11.683 0.533 1.00 92.81 86 GLY A N 1
ATOM 656 C CA . GLY A 1 86 ? 11.603 11.501 1.402 1.00 92.81 86 GLY A CA 1
ATOM 657 C C . GLY A 1 86 ? 12.252 10.113 1.301 1.00 92.81 86 GLY A C 1
ATOM 658 O O . GLY A 1 86 ? 13.206 9.831 2.023 1.00 92.81 86 GLY A O 1
ATOM 659 N N . CYS A 1 87 ? 11.736 9.233 0.439 1.00 94.12 87 CYS A N 1
ATOM 660 C CA . CYS A 1 87 ? 12.291 7.916 0.144 1.00 94.12 87 CYS A CA 1
ATOM 661 C C . CYS A 1 87 ? 11.881 7.451 -1.257 1.00 94.12 87 CYS A C 1
ATOM 663 O O . CYS A 1 87 ? 10.776 7.768 -1.707 1.00 94.12 87 CYS A O 1
ATOM 665 N N . PRO A 1 88 ? 12.712 6.632 -1.926 1.00 97.19 88 PRO A N 1
ATOM 666 C CA . PRO A 1 88 ? 12.359 6.088 -3.224 1.00 97.19 88 PRO A CA 1
ATOM 667 C C . PRO A 1 88 ? 11.276 5.024 -3.044 1.00 97.19 88 PRO A C 1
ATOM 669 O O . PRO A 1 88 ? 11.370 4.165 -2.160 1.00 97.19 88 PRO A O 1
ATOM 672 N N . LEU A 1 89 ? 10.251 5.050 -3.894 1.00 96.88 89 LEU A N 1
ATOM 673 C CA . LEU A 1 89 ? 9.136 4.097 -3.830 1.00 96.88 89 LEU A CA 1
ATOM 674 C C . LEU A 1 89 ? 9.537 2.701 -4.319 1.00 96.88 89 LEU A C 1
ATOM 676 O O . LEU A 1 89 ? 8.933 1.695 -3.934 1.00 96.88 89 LEU A O 1
ATOM 680 N N . ILE A 1 90 ? 10.561 2.633 -5.169 1.00 97.31 90 ILE A N 1
ATOM 681 C CA . ILE A 1 90 ? 11.103 1.388 -5.712 1.00 97.31 90 ILE A CA 1
ATOM 682 C C . ILE A 1 90 ? 12.601 1.287 -5.434 1.00 97.31 90 ILE A C 1
ATOM 684 O O . ILE A 1 90 ? 13.284 2.283 -5.219 1.00 97.31 90 ILE A O 1
ATOM 688 N N . VAL A 1 91 ? 13.125 0.067 -5.465 1.00 96.94 91 VAL A N 1
ATOM 689 C CA . VAL A 1 91 ? 14.560 -0.216 -5.414 1.00 96.94 91 VAL A CA 1
ATOM 690 C C . VAL A 1 91 ? 15.032 -0.727 -6.768 1.00 96.94 91 VAL A C 1
ATOM 692 O O . VAL A 1 91 ? 14.330 -1.489 -7.436 1.00 96.94 91 VAL A O 1
ATOM 695 N N . ARG A 1 92 ? 16.238 -0.321 -7.173 1.00 97.06 92 ARG A N 1
ATOM 696 C CA . ARG A 1 92 ? 16.925 -0.842 -8.358 1.00 97.06 92 ARG A CA 1
ATOM 697 C C . ARG A 1 92 ? 18.065 -1.744 -7.912 1.00 97.06 92 ARG A C 1
ATOM 699 O O . ARG A 1 92 ? 18.940 -1.309 -7.173 1.00 97.06 92 ARG A O 1
ATOM 706 N N . GLN A 1 93 ? 18.089 -2.964 -8.428 1.00 95.44 93 GLN A N 1
ATOM 707 C CA . GLN A 1 93 ? 19.221 -3.866 -8.298 1.00 95.44 93 GLN A CA 1
ATOM 708 C C . GLN A 1 93 ? 19.914 -4.004 -9.650 1.00 95.44 93 GLN A C 1
ATOM 710 O O . GLN A 1 93 ? 19.291 -4.333 -10.663 1.00 95.44 93 GLN A O 1
ATOM 715 N N . LEU A 1 94 ? 21.214 -3.729 -9.662 1.00 93.94 94 LEU A N 1
ATOM 716 C CA . LEU A 1 94 ? 22.068 -4.006 -10.807 1.00 93.94 94 LEU A CA 1
ATOM 717 C C . LEU A 1 94 ? 22.455 -5.484 -10.750 1.00 93.94 94 LEU A C 1
ATOM 719 O O . LEU A 1 94 ? 22.970 -5.950 -9.735 1.00 93.94 94 LEU A O 1
ATOM 723 N N . GLY A 1 95 ? 22.153 -6.232 -11.809 1.00 87.00 95 GLY A N 1
ATOM 724 C CA . GLY A 1 95 ? 22.662 -7.589 -11.955 1.00 87.00 95 GLY A CA 1
ATOM 725 C C . GLY A 1 95 ? 24.176 -7.579 -12.152 1.00 87.00 95 GLY A C 1
ATOM 726 O O . GLY A 1 95 ? 24.721 -6.662 -12.770 1.00 87.00 95 GLY A O 1
ATOM 727 N N . GLU A 1 96 ? 24.849 -8.612 -11.649 1.00 84.88 96 GLU A N 1
ATOM 728 C CA . GLU A 1 96 ? 26.274 -8.815 -11.901 1.00 84.88 96 GLU A CA 1
ATOM 729 C C . GLU A 1 96 ? 26.529 -8.972 -13.407 1.00 84.88 96 GLU A C 1
ATOM 731 O O . GLU A 1 96 ? 25.762 -9.616 -14.132 1.00 84.88 96 GLU A O 1
ATOM 736 N N . ARG A 1 97 ? 27.609 -8.360 -13.901 1.00 80.06 97 ARG A N 1
ATOM 737 C CA . ARG A 1 97 ? 28.028 -8.536 -15.294 1.00 80.06 97 ARG A CA 1
ATOM 738 C C . ARG A 1 97 ? 28.597 -9.943 -15.469 1.00 80.06 97 ARG A C 1
ATOM 740 O O . ARG A 1 97 ? 29.726 -10.209 -15.067 1.00 80.06 97 ARG A O 1
ATOM 747 N N . CYS A 1 98 ? 27.864 -10.829 -16.136 1.00 70.62 98 CYS A N 1
ATOM 748 C CA . CYS A 1 98 ? 28.421 -12.099 -16.597 1.00 70.62 98 CYS A CA 1
ATOM 749 C C . CYS A 1 98 ? 29.152 -11.902 -17.936 1.00 70.62 98 CYS A C 1
ATOM 751 O O . CYS A 1 98 ? 28.585 -12.110 -19.005 1.00 70.62 98 CYS A O 1
ATOM 753 N N . GLY A 1 99 ? 30.422 -11.497 -17.880 1.00 83.88 99 GLY A N 1
ATOM 754 C CA . GLY A 1 99 ? 31.322 -11.462 -19.040 1.00 83.88 99 GLY A CA 1
ATOM 755 C C . GLY A 1 99 ? 31.431 -10.113 -19.763 1.00 83.88 99 GLY A C 1
ATOM 756 O O . GLY A 1 99 ? 30.684 -9.171 -19.507 1.00 83.88 99 GLY A O 1
ATOM 757 N N . ALA A 1 100 ? 32.400 -10.031 -20.683 1.00 81.50 100 ALA A N 1
ATOM 758 C CA . ALA A 1 100 ? 32.822 -8.790 -21.343 1.00 81.50 100 ALA A CA 1
ATOM 759 C C . ALA A 1 100 ? 31.758 -8.154 -22.260 1.00 81.50 100 ALA A C 1
ATOM 761 O O . ALA A 1 100 ? 31.825 -6.961 -22.543 1.00 81.50 100 ALA A O 1
ATOM 762 N N . THR A 1 101 ? 30.770 -8.929 -22.716 1.00 82.00 101 THR A N 1
ATOM 763 C CA . THR A 1 101 ? 29.722 -8.478 -23.648 1.00 82.00 101 THR A CA 1
ATOM 764 C C . THR A 1 101 ? 28.341 -8.345 -23.006 1.00 82.00 101 THR A C 1
ATOM 766 O O . THR A 1 101 ? 27.407 -7.871 -23.657 1.00 82.00 101 THR A O 1
ATOM 769 N N . SER A 1 102 ? 28.177 -8.729 -21.735 1.00 76.69 102 SER A N 1
ATOM 770 C CA . SER A 1 102 ? 26.869 -8.691 -21.081 1.00 76.69 102 SER A CA 1
ATOM 771 C C . SER A 1 102 ? 26.525 -7.273 -20.636 1.00 76.69 102 SER A C 1
ATOM 773 O O . SER A 1 102 ? 27.183 -6.694 -19.771 1.00 76.69 102 SER A O 1
ATOM 775 N N . ARG A 1 103 ? 25.441 -6.721 -21.194 1.00 76.75 103 ARG A N 1
ATOM 776 C CA . ARG A 1 103 ? 24.828 -5.489 -20.680 1.00 76.75 103 ARG A CA 1
ATOM 777 C C . ARG A 1 103 ? 24.301 -5.734 -19.267 1.00 76.75 103 ARG A C 1
ATOM 779 O O . ARG A 1 103 ? 23.736 -6.789 -18.986 1.00 76.75 103 ARG A O 1
ATOM 786 N N . GLU A 1 104 ? 24.473 -4.753 -18.388 1.00 80.56 104 GLU A N 1
ATOM 787 C CA . GLU A 1 104 ? 23.924 -4.798 -17.032 1.00 80.56 104 GLU A CA 1
ATOM 788 C C . GLU A 1 104 ? 22.399 -4.903 -17.092 1.00 80.56 104 GLU A C 1
ATOM 790 O O . GLU A 1 104 ? 21.708 -3.980 -17.534 1.00 80.56 104 GLU A O 1
ATOM 795 N N . SER A 1 105 ? 21.857 -6.035 -16.642 1.00 86.81 105 SER A N 1
ATOM 796 C CA . SER A 1 105 ? 20.413 -6.172 -16.486 1.00 86.81 105 SER A CA 1
ATOM 797 C C . SER A 1 105 ? 19.997 -5.485 -15.186 1.00 86.81 105 SER A C 1
ATOM 799 O O . SER A 1 105 ? 20.351 -5.910 -14.088 1.00 86.81 105 SER A O 1
ATOM 801 N N . SER A 1 106 ? 19.285 -4.366 -15.304 1.00 94.31 106 SER A N 1
ATOM 802 C CA . SER A 1 106 ? 18.654 -3.726 -14.149 1.00 94.31 106 SER A CA 1
ATOM 803 C C . SER A 1 106 ? 17.340 -4.428 -13.832 1.00 94.31 106 SER A C 1
ATOM 805 O O . SER A 1 106 ? 16.534 -4.683 -14.733 1.00 94.31 106 SER A O 1
ATOM 807 N N . ARG A 1 107 ? 17.126 -4.725 -12.551 1.00 95.75 107 ARG A N 1
ATOM 808 C CA . ARG A 1 107 ? 15.860 -5.241 -12.031 1.00 95.75 107 ARG A CA 1
ATOM 809 C C . ARG A 1 107 ? 15.309 -4.295 -10.971 1.00 95.75 107 ARG A C 1
ATOM 811 O O . ARG A 1 107 ? 16.075 -3.606 -10.299 1.00 95.75 107 ARG A O 1
ATOM 818 N N . TYR A 1 108 ? 13.991 -4.259 -10.841 1.00 97.19 108 TYR A N 1
ATOM 819 C CA . TYR A 1 108 ? 13.287 -3.295 -10.002 1.00 97.19 108 TYR A CA 1
ATOM 820 C C . TYR A 1 108 ? 12.295 -4.007 -9.086 1.00 97.19 108 TYR A C 1
ATOM 822 O O . TYR A 1 108 ? 11.646 -4.962 -9.503 1.00 97.19 108 TYR A O 1
ATOM 830 N N . GLY A 1 109 ? 12.166 -3.545 -7.849 1.00 96.25 109 GLY A N 1
ATOM 831 C CA . GLY A 1 109 ? 11.202 -4.067 -6.878 1.00 96.25 109 GLY A CA 1
ATOM 832 C C . GLY A 1 109 ? 10.634 -2.950 -6.012 1.00 96.25 109 GLY A C 1
ATOM 833 O O . GLY A 1 109 ? 11.1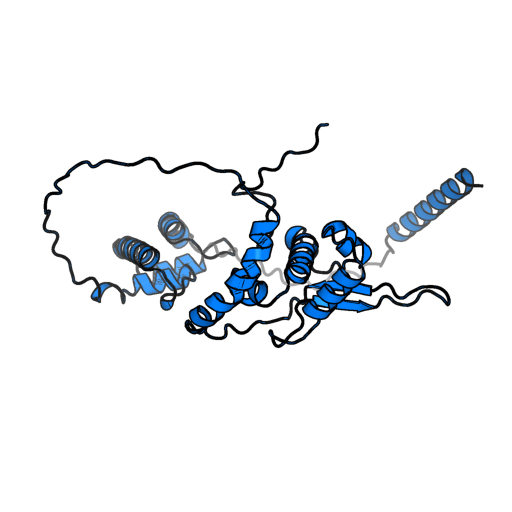35 -1.829 -6.042 1.00 96.25 109 GLY A O 1
ATOM 834 N N . LEU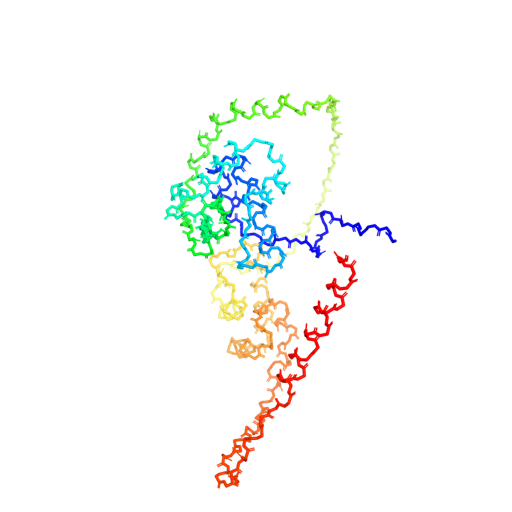 A 1 110 ? 9.591 -3.235 -5.236 1.00 96.62 110 LEU A N 1
ATOM 835 C CA . LEU A 1 110 ? 9.031 -2.251 -4.307 1.00 96.62 110 LEU A CA 1
ATOM 836 C C . LEU A 1 110 ? 9.989 -1.981 -3.143 1.00 96.62 110 LEU A C 1
ATOM 838 O O . LEU A 1 110 ? 10.560 -2.911 -2.569 1.00 96.62 110 LEU A O 1
ATOM 842 N N . ASN A 1 111 ? 10.114 -0.717 -2.738 1.00 96.00 111 ASN A N 1
ATOM 843 C CA . ASN A 1 111 ? 10.814 -0.371 -1.509 1.00 96.00 111 ASN A CA 1
ATOM 844 C C . ASN A 1 111 ? 9.881 -0.546 -0.303 1.00 96.00 111 ASN A C 1
ATOM 846 O O . ASN A 1 111 ? 9.226 0.392 0.144 1.00 96.00 111 ASN A O 1
ATOM 850 N N . LEU A 1 112 ? 9.846 -1.754 0.260 1.00 93.50 112 LEU A N 1
ATOM 851 C CA . LEU A 1 112 ? 9.000 -2.076 1.419 1.00 93.50 112 LEU A CA 1
ATOM 852 C C . LEU A 1 112 ? 9.387 -1.321 2.703 1.00 93.50 112 LEU A C 1
ATOM 854 O O . LEU A 1 112 ? 8.663 -1.394 3.692 1.00 93.50 112 LEU A O 1
ATOM 858 N N . LYS A 1 113 ? 10.528 -0.623 2.703 1.00 94.38 113 LYS A N 1
ATOM 859 C CA . LYS A 1 113 ? 10.990 0.203 3.823 1.00 94.38 113 LYS A CA 1
ATOM 860 C C . LYS A 1 113 ? 10.557 1.664 3.699 1.00 94.38 113 LYS A C 1
ATOM 862 O O . LYS A 1 113 ? 10.784 2.420 4.636 1.00 94.38 113 LYS A O 1
ATOM 867 N N . CYS A 1 114 ? 9.987 2.073 2.564 1.00 93.31 114 CYS A N 1
ATOM 868 C CA . CYS A 1 114 ? 9.585 3.459 2.370 1.00 93.31 114 CYS A CA 1
ATOM 869 C C . CYS A 1 114 ? 8.368 3.775 3.244 1.00 93.31 114 CYS A C 1
ATOM 871 O O . CYS A 1 114 ? 7.318 3.134 3.148 1.00 93.31 114 CYS A O 1
ATOM 873 N N . THR A 1 115 ? 8.531 4.760 4.121 1.00 92.56 115 THR A N 1
ATOM 874 C CA . THR A 1 115 ? 7.494 5.270 5.009 1.00 92.56 115 THR A CA 1
ATOM 875 C C . THR A 1 115 ? 7.126 6.673 4.555 1.00 92.56 115 THR A C 1
ATOM 877 O O . THR A 1 115 ? 7.945 7.584 4.562 1.00 92.56 115 THR A O 1
ATOM 880 N N . VAL A 1 116 ? 5.872 6.856 4.150 1.00 89.19 116 VAL A N 1
ATOM 881 C CA . VAL A 1 116 ? 5.378 8.171 3.738 1.00 89.19 116 VAL A CA 1
ATOM 882 C C . VAL A 1 116 ? 4.740 8.836 4.946 1.00 89.19 116 VAL A C 1
ATOM 884 O O . VAL A 1 116 ? 3.785 8.306 5.521 1.00 89.19 116 VAL A O 1
ATOM 887 N N . ALA A 1 117 ? 5.258 9.999 5.337 1.00 84.75 117 ALA A N 1
ATOM 888 C CA . ALA A 1 117 ? 4.611 10.802 6.358 1.00 84.75 117 ALA A CA 1
ATOM 889 C C . ALA A 1 117 ? 3.229 11.232 5.853 1.00 84.75 117 ALA A C 1
ATOM 891 O O . ALA A 1 117 ? 3.091 11.809 4.773 1.00 84.75 117 ALA A O 1
ATOM 892 N N . LEU A 1 118 ? 2.201 10.993 6.667 1.00 81.44 118 LEU A N 1
ATOM 893 C CA . LEU A 1 118 ? 0.926 11.691 6.564 1.00 81.44 118 LEU A CA 1
ATOM 894 C C . LEU A 1 118 ? 1.191 13.158 6.912 1.00 81.44 118 LEU A C 1
ATOM 896 O O . LEU A 1 118 ? 0.896 13.615 8.016 1.00 81.44 118 LEU A O 1
ATOM 900 N N . GLN A 1 119 ? 1.787 13.915 5.988 1.00 66.06 119 GLN A N 1
ATOM 901 C CA . G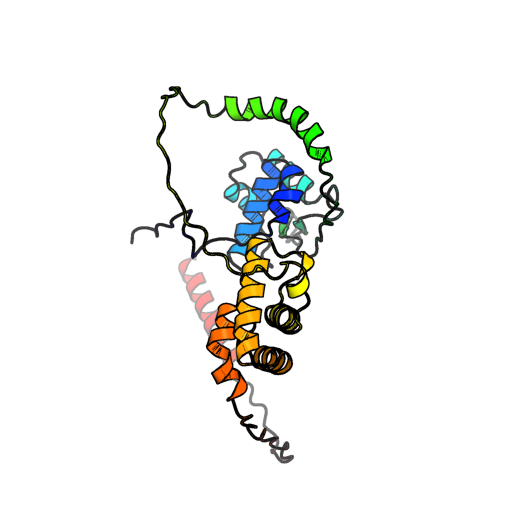LN A 1 119 ? 1.671 15.359 6.068 1.00 66.06 119 GLN A CA 1
ATOM 902 C C . GLN A 1 119 ? 0.175 15.626 6.138 1.00 66.06 119 GLN A C 1
ATOM 904 O O . GLN A 1 119 ? -0.576 15.075 5.325 1.00 66.06 119 GLN A O 1
ATOM 909 N N . LYS A 1 120 ? -0.264 16.368 7.169 1.00 57.47 120 LYS A N 1
ATOM 910 C CA . LYS A 1 120 ? -1.654 16.815 7.288 1.00 57.47 120 LYS A CA 1
ATOM 911 C C . LYS A 1 120 ? -2.020 17.303 5.904 1.00 57.47 120 LYS A C 1
ATOM 913 O O . LYS A 1 120 ? -1.413 18.268 5.451 1.00 57.47 120 LYS A O 1
ATOM 918 N N . VAL A 1 121 ? -2.889 16.564 5.211 1.00 56.06 121 VAL A N 1
ATOM 919 C CA . VAL A 1 121 ? -3.322 16.911 3.863 1.00 56.06 121 VAL A CA 1
ATOM 920 C C . VAL A 1 121 ? -3.954 18.273 4.045 1.00 56.06 121 VAL A C 1
ATOM 922 O O . VAL A 1 121 ? -5.069 18.376 4.559 1.00 56.06 121 VAL A O 1
ATOM 925 N N . ASN A 1 122 ? -3.168 19.319 3.794 1.00 49.94 122 ASN A N 1
ATOM 926 C CA . ASN A 1 122 ? -3.592 20.677 4.028 1.00 49.94 122 ASN A CA 1
ATOM 927 C C . ASN A 1 122 ? -4.784 20.819 3.099 1.00 49.94 122 ASN A C 1
ATOM 929 O O . ASN A 1 122 ? -4.646 20.679 1.881 1.00 49.94 122 ASN A O 1
ATOM 933 N N . ARG A 1 123 ? -5.972 21.025 3.675 1.00 53.88 123 ARG A N 1
ATOM 934 C CA . ARG A 1 123 ? -7.216 21.237 2.921 1.00 53.88 123 ARG A CA 1
ATOM 935 C C . ARG A 1 123 ? -7.066 22.355 1.876 1.00 53.88 123 ARG A C 1
ATOM 937 O O . ARG A 1 123 ? -7.854 22.429 0.941 1.00 53.88 123 ARG A O 1
ATOM 944 N N . ASP A 1 124 ? -6.009 23.154 1.984 1.00 52.12 124 ASP A N 1
ATOM 945 C CA . ASP A 1 124 ? -5.586 24.182 1.040 1.00 52.12 124 ASP A CA 1
ATOM 946 C C . ASP A 1 124 ? -5.175 23.660 -0.349 1.00 52.12 124 ASP A C 1
ATOM 948 O O . ASP A 1 124 ? -5.208 24.432 -1.308 1.00 52.12 124 ASP A O 1
ATOM 952 N N . ALA A 1 125 ? -4.875 22.363 -0.519 1.00 54.38 125 ALA A N 1
ATOM 953 C CA . ALA A 1 125 ? -4.655 21.766 -1.845 1.00 54.38 125 ALA A CA 1
ATOM 954 C C . ALA A 1 125 ? -5.890 21.883 -2.765 1.00 54.38 125 ALA A C 1
ATOM 956 O O . ALA A 1 125 ? -5.744 21.917 -3.987 1.00 54.38 125 ALA A O 1
ATOM 957 N N . SER A 1 126 ? -7.086 22.097 -2.194 1.00 53.22 126 SER A N 1
ATOM 958 C CA . SER A 1 126 ? -8.305 22.433 -2.944 1.00 53.22 126 SER A CA 1
ATOM 959 C C . SER A 1 126 ? -8.170 23.703 -3.800 1.00 53.22 126 SER A C 1
ATOM 961 O O . SER A 1 126 ? -8.956 23.876 -4.728 1.00 53.22 126 SER A O 1
ATOM 963 N N . LYS A 1 127 ? -7.203 24.593 -3.529 1.00 53.38 127 LYS A N 1
ATOM 964 C CA . LYS A 1 127 ? -6.978 25.799 -4.347 1.00 53.38 127 LYS A CA 1
ATOM 965 C C . LYS A 1 127 ? -6.055 25.561 -5.547 1.00 53.38 127 LYS A C 1
ATOM 967 O O . LYS A 1 127 ? -6.196 26.259 -6.547 1.00 53.38 127 LYS A O 1
ATOM 972 N N . ASN A 1 128 ? -5.151 24.579 -5.484 1.00 52.34 128 ASN A N 1
ATOM 973 C CA . ASN A 1 128 ? -4.248 24.255 -6.599 1.00 52.34 128 ASN A CA 1
ATOM 974 C C . ASN A 1 128 ? -4.842 23.227 -7.576 1.00 52.34 128 ASN A C 1
ATOM 976 O O . ASN A 1 128 ? -4.450 23.218 -8.742 1.00 52.34 128 ASN A O 1
ATOM 980 N N . GLU A 1 129 ? -5.832 22.435 -7.151 1.00 53.09 129 GLU A N 1
ATOM 981 C CA . GLU A 1 129 ? -6.608 21.547 -8.033 1.00 53.09 129 GLU A CA 1
ATOM 982 C C . GLU A 1 129 ? -7.287 22.335 -9.174 1.00 53.09 129 GLU A C 1
ATOM 984 O O . GLU A 1 129 ? -7.249 21.926 -10.333 1.00 53.09 129 GLU A O 1
ATOM 989 N N . ALA A 1 130 ? -7.787 23.545 -8.887 1.00 51.53 130 ALA A N 1
ATOM 990 C CA . ALA A 1 130 ? -8.415 24.428 -9.876 1.00 51.53 130 ALA A CA 1
ATOM 991 C C . ALA A 1 130 ? -7.465 24.887 -11.003 1.00 51.53 130 ALA A C 1
ATOM 993 O O . ALA A 1 130 ? -7.932 25.292 -12.063 1.00 51.53 130 ALA A O 1
ATOM 994 N N . ARG A 1 131 ? -6.139 24.807 -10.806 1.00 52.38 131 ARG A N 1
ATOM 995 C CA . ARG A 1 131 ? -5.143 25.108 -11.851 1.00 52.38 131 ARG A CA 1
ATOM 996 C C . ARG A 1 131 ? -4.701 23.888 -12.653 1.00 52.38 131 ARG A C 1
ATOM 998 O O . ARG A 1 131 ? -4.180 24.074 -13.739 1.00 52.38 131 ARG A O 1
ATOM 1005 N N . ARG A 1 132 ? -4.883 22.661 -12.153 1.00 53.12 132 ARG A N 1
ATOM 1006 C CA . ARG A 1 132 ? -4.530 21.433 -12.897 1.00 53.12 132 ARG A CA 1
ATOM 1007 C C . ARG A 1 132 ? -5.675 20.908 -13.761 1.00 53.12 132 ARG A C 1
ATOM 1009 O O . ARG A 1 132 ? -5.424 20.215 -14.740 1.00 53.12 132 ARG A O 1
ATOM 1016 N N . ILE A 1 133 ? -6.916 21.294 -13.465 1.00 50.81 133 ILE A N 1
ATOM 1017 C CA . ILE A 1 133 ? -8.081 20.974 -14.307 1.00 50.81 133 ILE A CA 1
ATOM 1018 C C . ILE A 1 133 ? -7.974 21.614 -15.710 1.00 50.81 133 ILE A C 1
ATOM 1020 O O . ILE A 1 133 ? -8.562 21.090 -16.652 1.00 50.81 133 ILE A O 1
ATOM 1024 N N . SER A 1 134 ? -7.145 22.649 -15.917 1.00 51.06 134 SER A N 1
ATOM 1025 C CA . SER A 1 134 ? -6.859 23.152 -17.273 1.00 51.06 134 SER A CA 1
ATOM 1026 C C . SER A 1 134 ? -6.086 22.157 -18.150 1.00 51.06 134 SER A C 1
ATOM 1028 O O . SER A 1 134 ? -6.202 22.226 -19.369 1.00 51.06 134 SER A O 1
ATOM 1030 N N . ASP A 1 135 ? -5.364 21.202 -17.553 1.00 49.12 135 ASP A N 1
ATOM 1031 C CA . ASP A 1 135 ? -4.667 20.134 -18.284 1.00 49.12 135 ASP A CA 1
ATOM 1032 C C . ASP A 1 135 ? -5.529 18.863 -18.408 1.00 49.12 135 ASP A C 1
ATOM 1034 O O . ASP A 1 135 ? -5.302 18.041 -19.294 1.00 49.12 135 ASP A O 1
ATOM 1038 N N . ALA A 1 136 ? -6.568 18.706 -17.577 1.00 50.34 136 ALA A N 1
ATOM 1039 C CA . ALA A 1 136 ? -7.542 17.613 -17.688 1.00 50.34 136 ALA A CA 1
ATOM 1040 C C . ALA A 1 136 ? -8.411 17.716 -18.957 1.00 50.34 136 ALA A C 1
ATOM 1042 O O . ALA A 1 136 ? -8.856 16.690 -19.473 1.00 50.34 136 ALA A O 1
ATOM 1043 N N . ALA A 1 137 ? -8.540 18.920 -19.531 1.00 52.94 137 ALA A N 1
ATOM 1044 C CA . ALA A 1 137 ? -9.113 19.133 -20.862 1.00 52.94 137 ALA A CA 1
ATOM 1045 C C . ALA A 1 137 ? -8.388 18.323 -21.962 1.00 52.94 137 ALA A C 1
ATOM 1047 O O . ALA A 1 137 ? -8.981 17.995 -22.988 1.00 52.94 137 ALA A O 1
ATOM 1048 N N . PHE A 1 138 ? -7.127 17.926 -21.742 1.00 54.16 138 PHE A N 1
ATOM 1049 C CA . PHE A 1 138 ? -6.392 17.047 -22.654 1.00 54.16 138 PHE A CA 1
ATOM 1050 C C . PHE A 1 138 ? -6.876 15.587 -22.604 1.00 54.16 138 PHE A C 1
ATOM 1052 O O . PHE A 1 138 ? -6.842 14.894 -23.617 1.00 54.16 138 PHE A O 1
ATOM 1059 N N . PHE A 1 139 ? -7.343 15.099 -21.448 1.00 47.97 139 PHE A N 1
ATOM 1060 C CA . PHE A 1 139 ? -7.804 13.712 -21.300 1.00 47.97 139 PHE A CA 1
ATOM 1061 C C . PHE A 1 139 ? -9.225 13.518 -21.853 1.00 47.97 139 PHE A C 1
ATOM 1063 O O . PHE A 1 139 ? -9.529 12.470 -22.421 1.00 47.97 139 PHE A O 1
ATOM 1070 N N . GLU A 1 140 ? -10.062 14.553 -21.754 1.00 50.09 140 GLU A N 1
ATOM 1071 C CA . GLU A 1 140 ? -11.422 14.579 -22.307 1.00 50.09 140 GLU A CA 1
ATOM 1072 C C . GLU A 1 140 ? -11.420 14.671 -23.848 1.00 50.09 140 GLU A C 1
ATOM 1074 O O . GLU A 1 140 ? -12.280 14.094 -24.510 1.00 50.09 140 GLU A O 1
ATOM 1079 N N . ALA A 1 141 ? -10.379 15.268 -24.444 1.00 52.78 141 ALA A N 1
ATOM 1080 C CA . ALA A 1 141 ? -10.187 15.322 -25.897 1.00 52.78 141 ALA A CA 1
ATOM 1081 C C . ALA A 1 141 ? -9.823 13.967 -26.545 1.00 52.78 141 ALA A C 1
ATOM 1083 O O . ALA A 1 141 ? -9.977 13.804 -27.755 1.00 52.78 141 ALA A O 1
ATOM 1084 N N . CYS A 1 142 ? -9.344 12.981 -25.776 1.00 48.50 142 CYS A N 1
ATOM 1085 C CA . CYS A 1 142 ? -8.948 11.672 -26.314 1.00 48.50 142 CYS A CA 1
ATOM 1086 C C . CYS A 1 142 ? -10.048 10.598 -26.255 1.00 48.50 142 CYS A C 1
ATOM 1088 O O . CYS A 1 142 ? -9.891 9.559 -26.893 1.00 48.50 142 CYS A O 1
ATOM 1090 N N . PHE A 1 143 ? -11.141 10.820 -25.518 1.00 50.44 143 PHE A N 1
ATOM 1091 C CA . PHE A 1 143 ? -12.202 9.823 -25.299 1.00 50.44 143 PHE A CA 1
ATOM 1092 C C . PHE A 1 143 ? -13.608 10.427 -25.414 1.00 50.44 143 PHE A C 1
ATOM 1094 O O . PHE A 1 143 ? -14.482 10.124 -24.606 1.00 50.44 143 PHE A O 1
ATOM 1101 N N . GLY A 1 144 ? -13.820 11.290 -26.413 1.00 36.44 144 GLY A N 1
ATOM 1102 C CA . GLY A 1 144 ? -15.108 11.935 -26.669 1.00 36.44 144 GLY A CA 1
ATOM 1103 C C . GLY A 1 144 ? -16.269 10.936 -26.689 1.00 36.44 144 GLY A C 1
ATOM 1104 O O . GLY A 1 144 ? -16.330 10.061 -27.551 1.00 36.44 144 GLY A O 1
ATOM 1105 N N . SER A 1 145 ? -17.170 11.080 -25.716 1.00 40.56 145 SER A N 1
ATOM 1106 C CA . SER A 1 145 ? -18.467 10.415 -25.672 1.00 40.56 145 SER A CA 1
ATOM 1107 C C . SER A 1 145 ? -19.501 11.327 -26.315 1.00 40.56 145 SER A C 1
ATOM 1109 O O . SER A 1 145 ? -19.595 12.510 -25.987 1.00 40.56 145 SER A O 1
ATOM 1111 N N . GLU A 1 146 ? -20.271 10.748 -27.224 1.00 40.59 146 GLU A N 1
ATOM 1112 C CA . GLU A 1 146 ? -21.416 11.366 -27.874 1.00 40.59 146 GLU A CA 1
ATOM 1113 C C . GLU A 1 146 ? -22.578 11.596 -26.885 1.00 40.59 146 GLU A C 1
ATOM 1115 O O . GLU A 1 146 ? -22.676 10.965 -25.831 1.00 40.59 146 GLU A O 1
ATOM 1120 N N . ASN A 1 147 ? -23.406 12.568 -27.267 1.00 43.12 147 ASN A N 1
ATOM 1121 C CA . ASN A 1 147 ? -24.550 13.188 -26.596 1.00 43.12 147 ASN A CA 1
ATOM 1122 C C . ASN A 1 147 ? -25.651 12.247 -26.056 1.00 43.12 147 ASN A C 1
ATOM 1124 O O . ASN A 1 147 ? -25.924 11.207 -26.641 1.00 43.12 147 ASN A O 1
ATOM 1128 N N . GLU A 1 148 ? -26.365 12.714 -25.017 1.00 38.34 148 GLU A N 1
ATOM 1129 C CA . GLU A 1 148 ? -27.811 13.091 -25.001 1.00 38.34 148 GLU A CA 1
ATOM 1130 C C . GLU A 1 148 ? -28.388 12.952 -23.569 1.00 38.34 148 GLU A C 1
ATOM 1132 O O . GLU A 1 148 ? -28.362 11.884 -22.971 1.00 38.34 148 GLU A O 1
ATOM 1137 N N . ALA A 1 149 ? -28.668 14.057 -22.863 1.00 39.25 149 ALA A N 1
ATOM 1138 C CA . ALA A 1 149 ? -29.936 14.810 -22.752 1.00 39.25 149 ALA A CA 1
ATOM 1139 C C . ALA A 1 149 ? -30.668 14.552 -21.398 1.00 39.25 149 ALA A C 1
ATOM 1141 O O . ALA A 1 149 ? -30.859 13.399 -21.011 1.00 39.25 149 ALA A O 1
ATOM 1142 N N . PRO A 1 150 ? -31.076 15.599 -20.643 1.00 46.81 150 PRO A N 1
ATOM 1143 C CA . PRO A 1 150 ? -31.677 15.458 -19.314 1.00 46.81 150 PRO A CA 1
ATOM 1144 C C . PRO A 1 150 ? -33.209 15.338 -19.364 1.00 46.81 150 PRO A C 1
ATOM 1146 O O . PRO A 1 150 ? -33.884 16.132 -20.017 1.00 46.81 150 PRO A O 1
ATOM 1149 N N . VAL A 1 151 ? -33.766 14.389 -18.602 1.00 45.59 151 VAL A N 1
ATOM 1150 C CA . VAL A 1 151 ? -35.215 14.231 -18.388 1.00 45.59 151 VAL A CA 1
ATOM 1151 C C . VAL A 1 151 ? -35.593 14.671 -16.971 1.00 45.59 151 VAL A C 1
ATOM 1153 O O . VAL A 1 151 ? -34.966 14.296 -15.983 1.00 45.59 151 VAL A O 1
ATOM 1156 N N . SER A 1 152 ? -36.635 15.494 -16.904 1.00 44.81 152 SER A N 1
ATOM 1157 C CA . SER A 1 152 ? -37.181 16.192 -15.740 1.00 44.81 152 SER A CA 1
ATOM 1158 C C . SER A 1 152 ? -38.307 15.441 -14.999 1.00 44.81 152 SER A C 1
ATOM 1160 O O . SER A 1 152 ? -39.228 14.956 -15.652 1.00 44.81 152 SER A O 1
ATOM 1162 N N . SER A 1 153 ? -38.301 15.562 -13.654 1.00 38.62 153 SER A N 1
ATOM 1163 C CA . SER A 1 153 ? -39.460 15.626 -12.709 1.00 38.62 153 SER A CA 1
ATOM 1164 C C . SER A 1 153 ? -40.309 14.348 -12.459 1.00 38.62 153 SER A C 1
ATOM 1166 O O . SER A 1 153 ? -40.202 13.418 -13.251 1.00 38.62 153 SER A O 1
ATOM 1168 N N . PRO A 1 154 ? -41.228 14.259 -11.445 1.00 48.91 154 PRO A N 1
ATOM 1169 C CA . PRO A 1 154 ? -41.525 15.092 -10.248 1.00 48.91 154 PRO A CA 1
ATOM 1170 C C . PRO A 1 154 ? -41.752 14.323 -8.893 1.00 48.91 154 PRO A C 1
ATOM 1172 O O . PRO A 1 154 ? -41.857 13.104 -8.846 1.00 48.91 154 PRO A O 1
ATOM 1175 N N . ASN A 1 155 ? -41.886 15.101 -7.799 1.00 43.22 155 ASN A N 1
ATOM 1176 C CA . ASN A 1 155 ? -42.573 14.911 -6.490 1.00 43.22 155 ASN A CA 1
ATOM 1177 C C . ASN A 1 155 ? -43.224 13.564 -6.079 1.00 43.22 155 ASN A C 1
ATOM 1179 O O . ASN A 1 155 ? -44.050 13.039 -6.820 1.00 43.22 155 ASN A O 1
ATOM 1183 N N . LYS A 1 156 ? -43.092 13.199 -4.778 1.00 38.91 156 LYS A N 1
ATOM 1184 C CA . LYS A 1 156 ? -44.225 12.797 -3.894 1.00 38.91 156 LYS A CA 1
ATOM 1185 C C . LYS A 1 156 ? -43.874 12.608 -2.394 1.00 38.91 156 LYS A C 1
ATOM 1187 O O . LYS A 1 156 ? -43.105 11.732 -2.027 1.00 38.91 156 LYS A O 1
ATOM 1192 N N . THR A 1 157 ? -44.516 13.444 -1.568 1.00 39.22 157 THR A N 1
ATOM 1193 C CA . THR A 1 157 ? -45.289 13.153 -0.331 1.00 39.22 157 THR A CA 1
ATOM 1194 C C . THR A 1 157 ? -44.766 12.198 0.758 1.00 39.22 157 THR A C 1
ATOM 1196 O O . THR A 1 157 ? -44.776 10.985 0.583 1.00 39.22 157 THR A O 1
ATOM 1199 N N . GLY A 1 158 ? -44.521 12.776 1.943 1.00 44.84 158 GLY A N 1
ATOM 1200 C CA . GLY A 1 158 ? -45.306 12.561 3.175 1.00 44.84 158 GLY A CA 1
ATOM 1201 C C . GLY A 1 158 ? -45.355 11.160 3.792 1.00 44.84 158 GLY A C 1
ATOM 1202 O O . GLY A 1 158 ? -46.058 10.285 3.290 1.00 44.84 158 GLY A O 1
ATOM 1203 N N . ARG A 1 159 ? -44.723 10.991 4.962 1.00 40.06 159 ARG A N 1
ATOM 1204 C CA . ARG A 1 159 ? -45.091 9.931 5.909 1.00 40.06 159 ARG A CA 1
ATOM 1205 C C . ARG A 1 159 ? -44.780 10.326 7.353 1.00 40.06 159 ARG A C 1
ATOM 1207 O O . ARG A 1 159 ? -43.619 10.523 7.703 1.00 40.06 159 ARG A O 1
ATOM 1214 N N . ASP A 1 160 ? -45.848 10.412 8.141 1.00 45.34 160 ASP A N 1
ATOM 1215 C CA . ASP A 1 160 ? -45.874 10.561 9.594 1.00 45.34 160 ASP A CA 1
ATOM 1216 C C . ASP A 1 160 ? -45.050 9.475 10.294 1.00 45.34 160 ASP A C 1
ATOM 1218 O O . ASP A 1 160 ? -45.156 8.290 9.960 1.00 45.34 160 ASP A O 1
ATOM 1222 N N . GLN A 1 161 ? -44.273 9.871 11.304 1.00 41.19 161 GLN A N 1
ATOM 1223 C CA . GLN A 1 161 ? -43.785 8.960 12.334 1.00 41.19 161 GLN A CA 1
ATOM 1224 C C . GLN A 1 161 ? -44.098 9.536 13.710 1.00 41.19 161 GLN A C 1
ATOM 1226 O O . GLN A 1 161 ? -43.704 10.643 14.062 1.00 41.19 161 GLN A O 1
ATOM 1231 N N . SER A 1 162 ? -44.861 8.731 14.436 1.00 40.53 162 SER A N 1
ATOM 1232 C CA . SER A 1 162 ? -45.315 8.880 15.806 1.00 40.53 162 SER A CA 1
ATOM 1233 C C . SER A 1 162 ? -44.155 8.989 16.792 1.00 40.53 162 SER A C 1
ATOM 1235 O O . SER A 1 162 ? -43.282 8.121 16.837 1.00 40.53 162 SER A O 1
ATOM 1237 N N . GLU A 1 163 ? -44.215 10.025 17.620 1.00 40.59 163 GLU A N 1
ATOM 1238 C CA . GLU A 1 163 ? -43.375 10.241 18.790 1.00 40.59 163 GLU A CA 1
ATOM 1239 C C . GLU A 1 163 ? -43.705 9.205 19.876 1.00 40.59 163 GLU A C 1
ATOM 1241 O O . GLU A 1 163 ? -44.735 9.273 20.544 1.00 40.59 163 GLU A O 1
ATOM 1246 N N . THR A 1 164 ? -42.820 8.228 20.063 1.00 41.28 164 THR A N 1
ATOM 1247 C CA . THR A 1 164 ? -42.696 7.498 21.330 1.00 41.28 164 THR A CA 1
ATOM 1248 C C . THR A 1 164 ? -41.559 8.119 22.122 1.00 41.28 164 THR A C 1
ATOM 1250 O O . THR A 1 164 ? -40.386 7.950 21.784 1.00 41.28 164 THR A O 1
ATOM 1253 N N . SER A 1 165 ? -41.931 8.850 23.166 1.00 40.62 165 SER A N 1
ATOM 1254 C CA . SER A 1 165 ? -41.060 9.478 24.152 1.00 40.62 165 SER A CA 1
ATOM 1255 C C . SER A 1 165 ? -40.299 8.410 24.945 1.00 40.62 165 SER A C 1
ATOM 1257 O O . SER A 1 165 ? -40.757 7.949 25.985 1.00 40.62 165 SER A O 1
ATOM 1259 N N . ASN A 1 166 ? -39.139 7.989 24.442 1.00 46.22 166 ASN A N 1
ATOM 1260 C CA . ASN A 1 166 ? -38.106 7.391 25.281 1.00 46.22 166 ASN A CA 1
ATOM 1261 C C . ASN A 1 166 ? -37.317 8.545 25.897 1.00 46.22 166 ASN A C 1
ATOM 1263 O O . ASN A 1 166 ? -36.768 9.362 25.159 1.00 46.22 166 ASN A O 1
ATOM 1267 N N . GLU A 1 167 ? -37.272 8.614 27.227 1.00 46.06 167 GLU A N 1
ATOM 1268 C CA . GLU A 1 167 ? -36.362 9.486 27.972 1.00 46.06 167 GLU A CA 1
ATOM 1269 C C . GLU A 1 167 ? -34.926 9.254 27.477 1.00 46.06 167 GLU A C 1
ATOM 1271 O O . GLU A 1 167 ? -34.263 8.275 27.824 1.00 46.06 167 GLU A O 1
ATOM 1276 N N . LEU A 1 168 ? -34.467 10.142 26.590 1.00 48.19 168 LEU A N 1
ATOM 1277 C CA . LEU A 1 168 ? -33.092 10.200 26.126 1.00 48.19 168 LEU A CA 1
ATOM 1278 C C . LEU A 1 168 ? -32.230 10.682 27.293 1.00 48.19 168 LEU A C 1
ATOM 1280 O O . LEU A 1 168 ? -32.085 11.881 27.527 1.00 48.19 168 LEU A O 1
ATOM 1284 N N . LEU A 1 169 ? -31.627 9.730 28.003 1.00 47.25 169 LEU A N 1
ATOM 1285 C CA . LEU A 1 169 ? -30.376 9.972 28.713 1.00 47.25 169 LEU A CA 1
ATOM 1286 C C . LEU A 1 169 ? -29.404 10.639 27.730 1.00 47.25 169 LEU A C 1
ATOM 1288 O O . LEU A 1 169 ? -29.232 10.159 26.604 1.00 47.25 169 LEU A O 1
ATOM 1292 N N . SER A 1 170 ? -28.830 11.770 28.143 1.00 52.66 170 SER A N 1
ATOM 1293 C CA . SER A 1 170 ? -27.935 12.585 27.322 1.00 52.66 170 SER A CA 1
ATOM 1294 C C . SER A 1 170 ? -26.876 11.697 26.642 1.00 52.66 170 SER A C 1
ATOM 1296 O O . SER A 1 170 ? -26.163 10.970 27.340 1.00 52.66 170 SER A O 1
ATOM 1298 N N . PRO A 1 171 ? -26.750 11.708 25.297 1.00 56.44 171 PRO A N 1
ATOM 1299 C CA . PRO A 1 171 ? -25.864 10.802 24.558 1.00 56.44 171 PRO A CA 1
ATOM 1300 C C . PRO A 1 171 ? -24.382 10.892 24.946 1.00 56.44 171 PRO A C 1
ATOM 1302 O O . PRO A 1 171 ? -23.607 9.995 24.610 1.00 56.44 171 PRO A O 1
ATOM 1305 N N . GLU A 1 172 ? -23.979 11.970 25.618 1.00 58.62 172 GLU A N 1
ATOM 1306 C CA . GLU A 1 172 ? -22.580 12.243 25.936 1.00 58.62 172 GLU A CA 1
ATOM 1307 C C . GLU A 1 172 ? -22.070 11.486 27.172 1.00 58.62 172 GLU A C 1
ATOM 1309 O O . GLU A 1 172 ? -20.899 11.116 27.195 1.00 58.62 172 GLU A O 1
ATOM 1314 N N . GLU A 1 173 ? -22.926 11.126 28.136 1.00 58.31 173 GLU A N 1
ATOM 1315 C CA . GLU A 1 173 ? -22.482 10.439 29.367 1.00 58.31 173 GLU A CA 1
ATOM 1316 C C . GLU A 1 173 ? -22.193 8.936 29.169 1.00 58.31 173 GLU A C 1
ATOM 1318 O O . GLU A 1 173 ? -21.512 8.313 29.979 1.00 58.31 173 GLU A O 1
ATOM 1323 N N . ASN A 1 174 ? -22.627 8.333 28.055 1.00 59.94 174 ASN A N 1
ATOM 1324 C CA . ASN A 1 174 ? -22.401 6.905 27.773 1.00 59.94 174 ASN A CA 1
ATOM 1325 C C . ASN A 1 174 ? -21.056 6.592 27.089 1.00 59.94 174 ASN A C 1
ATOM 1327 O O . ASN A 1 174 ? -20.717 5.424 26.879 1.00 59.94 174 ASN A O 1
ATOM 1331 N N . LEU A 1 175 ? -20.279 7.611 26.714 1.00 60.34 175 LEU A N 1
ATOM 1332 C CA . LEU A 1 175 ? -19.020 7.450 25.972 1.00 60.34 175 LEU A CA 1
ATOM 1333 C C . LEU A 1 175 ? -17.834 6.988 26.833 1.00 60.34 175 LEU A C 1
ATOM 1335 O O . LEU A 1 175 ? -16.819 6.533 26.289 1.00 60.34 175 LEU A O 1
ATOM 1339 N N . GLU A 1 176 ? -17.983 7.059 28.155 1.00 75.38 176 GLU A N 1
ATOM 1340 C CA . GLU A 1 176 ? -16.972 6.666 29.143 1.00 75.38 176 GLU A CA 1
ATOM 1341 C C . GLU A 1 176 ? -17.327 5.376 29.891 1.00 75.38 176 GLU A C 1
ATOM 1343 O O . GLU A 1 176 ? -16.707 5.047 30.897 1.00 75.38 176 GLU A O 1
ATOM 1348 N N . SER A 1 177 ? -18.295 4.596 29.400 1.00 92.50 177 SER A N 1
ATOM 1349 C CA . SER A 1 177 ? -18.564 3.280 29.982 1.00 92.50 177 SER A CA 1
ATOM 1350 C C . SER A 1 177 ? -17.313 2.393 29.897 1.00 92.50 177 SER A C 1
ATOM 1352 O O . SER A 1 177 ? -16.797 2.139 28.806 1.00 92.50 177 SER A O 1
ATOM 1354 N N . GLU A 1 178 ? -16.860 1.863 31.035 1.00 95.94 178 GLU A N 1
ATOM 1355 C CA . GLU A 1 178 ? -15.754 0.894 31.125 1.00 95.94 178 GLU A CA 1
ATOM 1356 C C . GLU A 1 178 ? -15.934 -0.295 30.161 1.00 95.94 178 GLU A C 1
ATOM 1358 O O . GLU A 1 178 ? -14.968 -0.800 29.587 1.00 95.94 178 GLU A O 1
ATOM 1363 N N . HIS A 1 179 ? -17.178 -0.712 29.895 1.00 96.56 179 HIS A N 1
ATOM 1364 C CA . HIS A 1 179 ? -17.490 -1.764 28.922 1.00 96.56 179 HIS A CA 1
ATOM 1365 C C . HIS A 1 179 ? -17.163 -1.364 27.485 1.00 96.56 179 HIS A C 1
ATOM 1367 O O . HIS A 1 179 ? -16.713 -2.201 26.705 1.00 96.56 179 HIS A O 1
ATOM 1373 N N . PHE A 1 180 ? -17.374 -0.097 27.122 1.00 96.12 180 PHE A N 1
ATOM 1374 C CA . PHE A 1 180 ? -17.012 0.415 25.801 1.00 96.12 180 PHE A CA 1
ATOM 1375 C C . PHE A 1 180 ? -15.493 0.446 25.623 1.00 96.12 180 PHE A C 1
ATOM 1377 O O . PHE A 1 180 ? -14.996 0.074 24.558 1.00 96.12 180 PHE A O 1
ATOM 1384 N N . ILE A 1 181 ? -14.760 0.827 26.674 1.00 96.38 181 ILE A N 1
ATOM 1385 C CA . ILE A 1 181 ? -13.293 0.827 26.688 1.00 96.38 181 ILE A CA 1
ATOM 1386 C C . ILE A 1 181 ? -12.770 -0.603 26.518 1.00 96.38 181 ILE A C 1
ATOM 1388 O O . ILE A 1 181 ? -12.035 -0.867 25.568 1.00 96.38 181 ILE A O 1
ATOM 1392 N N . ALA A 1 182 ? -13.234 -1.540 27.350 1.00 97.12 182 ALA A N 1
ATOM 1393 C CA . ALA A 1 182 ? -12.849 -2.948 27.270 1.00 97.12 182 ALA A CA 1
ATOM 1394 C C . ALA A 1 182 ? -13.175 -3.573 25.899 1.00 97.12 182 ALA A C 1
ATOM 1396 O O . ALA A 1 182 ? -12.371 -4.324 25.347 1.00 97.12 182 ALA A O 1
ATOM 1397 N N . LEU A 1 183 ? -14.331 -3.240 25.310 1.00 96.88 183 LEU A N 1
ATOM 1398 C CA . LEU A 1 183 ? -14.697 -3.704 23.970 1.00 96.88 183 LEU A CA 1
ATOM 1399 C C . LEU A 1 183 ? -13.736 -3.169 22.898 1.00 96.88 183 LEU A C 1
ATOM 1401 O O . LEU A 1 183 ? -13.309 -3.935 22.032 1.00 96.88 183 LEU A O 1
ATOM 1405 N N . CYS A 1 184 ? -13.391 -1.878 22.946 1.00 96.31 184 CYS A N 1
ATOM 1406 C CA . CYS A 1 184 ? -12.461 -1.271 21.992 1.00 96.31 184 CYS A CA 1
ATOM 1407 C C . CYS A 1 184 ? -11.054 -1.867 22.112 1.00 96.31 184 CYS A C 1
ATOM 1409 O O . CYS A 1 184 ? -10.445 -2.158 21.085 1.00 96.31 184 CYS A O 1
ATOM 1411 N N . GLU A 1 185 ? -10.569 -2.108 23.334 1.00 96.25 185 GLU A N 1
ATOM 1412 C CA . GLU A 1 185 ? -9.280 -2.766 23.590 1.00 96.25 185 GLU A CA 1
ATOM 1413 C C . GLU A 1 185 ? -9.231 -4.161 22.955 1.00 96.25 185 GLU A C 1
ATOM 1415 O O . GLU A 1 185 ? -8.334 -4.462 22.167 1.00 96.25 185 GLU A O 1
ATOM 1420 N N . VAL A 1 186 ? -10.233 -4.999 23.242 1.00 96.56 186 VAL A N 1
ATOM 1421 C CA . VAL A 1 186 ? -10.292 -6.381 22.740 1.00 96.56 186 VAL A CA 1
ATOM 1422 C C . VAL A 1 186 ? -10.439 -6.432 21.220 1.00 96.56 186 VAL A C 1
ATOM 1424 O O . VAL A 1 186 ? -9.804 -7.259 20.566 1.00 96.56 186 VAL A O 1
ATOM 1427 N N . CYS A 1 187 ? -11.247 -5.541 20.644 1.00 96.19 187 CYS A N 1
ATOM 1428 C CA . CYS A 1 187 ? -11.478 -5.486 19.200 1.00 96.19 187 CYS A CA 1
ATOM 1429 C C . CYS A 1 187 ? -10.422 -4.651 18.449 1.00 96.19 187 CYS A C 1
ATOM 1431 O O . CYS A 1 187 ? -10.552 -4.471 17.239 1.00 96.19 187 CYS A O 1
ATOM 1433 N N . GLN A 1 188 ? -9.406 -4.119 19.145 1.00 95.62 188 GLN A N 1
ATOM 1434 C CA . GLN A 1 188 ? -8.379 -3.219 18.598 1.00 95.62 188 GLN A CA 1
ATOM 1435 C C . GLN A 1 188 ? -8.970 -2.040 17.803 1.00 95.62 188 GLN A C 1
ATOM 1437 O O . GLN A 1 188 ? -8.484 -1.663 16.734 1.00 95.62 188 GLN A O 1
ATOM 1442 N N . LEU A 1 189 ? -10.058 -1.463 18.314 1.00 93.81 189 LEU A N 1
ATOM 1443 C CA . LEU A 1 189 ? -10.711 -0.302 17.722 1.00 93.81 189 LEU A CA 1
ATOM 1444 C C . LEU A 1 189 ? -10.106 0.976 18.304 1.00 93.81 189 LEU A C 1
ATOM 1446 O O . LEU A 1 189 ? -10.168 1.208 19.509 1.00 93.81 189 LEU A O 1
ATOM 1450 N N . ASP A 1 190 ? -9.572 1.834 17.437 1.00 93.25 190 ASP A N 1
ATOM 1451 C CA . ASP A 1 190 ? -9.104 3.161 17.833 1.00 93.25 190 ASP A CA 1
ATOM 1452 C C . ASP A 1 190 ? -10.305 4.083 18.099 1.00 93.25 190 ASP A C 1
ATOM 1454 O O . ASP A 1 190 ? -11.004 4.498 17.168 1.00 93.25 190 ASP A O 1
ATOM 1458 N N . ARG A 1 191 ? -10.549 4.376 19.383 1.00 92.44 191 ARG A N 1
ATOM 1459 C CA . ARG A 1 191 ? -11.704 5.143 19.882 1.00 92.44 191 ARG A CA 1
ATOM 1460 C C . ARG A 1 191 ? -11.840 6.510 19.209 1.00 92.44 191 ARG A C 1
ATOM 1462 O O . ARG A 1 191 ? -12.972 6.932 18.954 1.00 92.44 191 ARG A O 1
ATOM 1469 N N . ASP A 1 192 ? -10.720 7.157 18.897 1.00 90.31 192 ASP A N 1
ATOM 1470 C CA . ASP A 1 192 ? -10.681 8.523 18.367 1.00 90.31 192 ASP A CA 1
ATOM 1471 C C . ASP A 1 192 ? -10.887 8.559 16.848 1.00 90.31 192 ASP A C 1
ATOM 1473 O O . ASP A 1 192 ? -11.311 9.571 16.286 1.00 90.31 192 ASP A O 1
ATOM 1477 N N . LEU A 1 193 ? -10.648 7.431 16.173 1.00 90.62 193 LEU A N 1
ATOM 1478 C CA . LEU A 1 193 ? -10.786 7.295 14.722 1.00 90.62 193 LEU A CA 1
ATOM 1479 C C . LEU A 1 193 ? -12.098 6.618 14.291 1.00 90.62 193 LEU A C 1
ATOM 1481 O O . LEU A 1 193 ? -12.357 6.461 13.090 1.00 90.62 193 LEU A O 1
ATOM 1485 N N . LEU A 1 194 ? -12.957 6.215 15.234 1.00 90.56 194 LEU A N 1
ATOM 1486 C CA . LEU A 1 194 ? -14.254 5.622 14.912 1.00 90.56 194 LEU A CA 1
ATOM 1487 C C . LEU A 1 194 ? -15.201 6.653 14.284 1.00 90.56 194 LEU A C 1
ATOM 1489 O O . LEU A 1 194 ? -15.578 7.652 14.893 1.00 90.56 194 LEU A O 1
ATOM 1493 N N . SER A 1 195 ? -15.693 6.351 13.078 1.00 91.75 195 SER A N 1
ATOM 1494 C CA . SER A 1 195 ? -16.806 7.101 12.477 1.00 91.75 195 SER A CA 1
ATOM 1495 C C . SER A 1 195 ? -18.040 7.092 13.401 1.00 91.75 195 SER A C 1
ATOM 1497 O O . SER A 1 195 ? -18.268 6.065 14.053 1.00 91.75 195 SER A O 1
ATOM 1499 N N . PRO A 1 196 ? -18.910 8.121 13.373 1.00 91.44 196 PRO A N 1
ATOM 1500 C CA . PRO A 1 196 ? -20.087 8.203 14.247 1.00 91.44 196 PRO A CA 1
ATOM 1501 C C . PRO A 1 196 ? -20.973 6.948 14.229 1.00 91.44 196 PRO A C 1
ATOM 1503 O O . PRO A 1 196 ? -21.376 6.451 15.276 1.00 91.44 196 PRO A O 1
ATOM 1506 N N . ARG A 1 197 ? -21.201 6.365 13.043 1.00 90.25 197 ARG A N 1
ATOM 1507 C CA . ARG A 1 197 ? -21.997 5.137 12.884 1.00 90.25 197 ARG A CA 1
ATOM 1508 C C . ARG A 1 197 ? -21.353 3.922 13.558 1.00 90.25 197 ARG A C 1
ATOM 1510 O O . ARG A 1 197 ? -22.046 3.153 14.218 1.00 90.25 197 ARG A O 1
ATOM 1517 N N . LYS A 1 198 ? -20.036 3.745 13.400 1.00 92.25 198 LYS A N 1
ATOM 1518 C CA . LYS A 1 198 ? -19.294 2.655 14.060 1.00 92.25 198 LYS A CA 1
ATOM 1519 C C . LYS A 1 198 ? -19.254 2.846 15.573 1.00 92.25 198 LYS A C 1
ATOM 1521 O O . LYS A 1 198 ? -19.422 1.874 16.298 1.00 92.25 198 LYS A O 1
ATOM 1526 N N . LYS A 1 199 ? -19.084 4.089 16.032 1.00 93.50 199 LYS A N 1
ATOM 1527 C CA . LYS A 1 199 ? -19.104 4.439 17.454 1.00 93.50 199 LYS A CA 1
ATOM 1528 C C . LYS A 1 199 ? -20.444 4.062 18.087 1.00 93.50 199 LYS A C 1
ATOM 1530 O O . LYS A 1 199 ? -20.452 3.292 19.034 1.00 93.50 199 LYS A O 1
ATOM 1535 N N . ALA A 1 200 ? -21.561 4.483 17.486 1.00 92.38 200 ALA A N 1
ATOM 1536 C CA . ALA A 1 200 ? -22.905 4.139 17.954 1.00 92.38 200 ALA A CA 1
ATOM 1537 C C . ALA A 1 200 ? -23.145 2.619 18.015 1.00 92.38 200 ALA A C 1
ATOM 1539 O O . ALA A 1 200 ? -23.685 2.116 18.998 1.00 92.38 200 ALA A O 1
ATOM 1540 N N . ASN A 1 201 ? -22.700 1.875 16.996 1.00 93.75 201 ASN A N 1
ATOM 1541 C CA . ASN A 1 201 ? -22.803 0.416 16.993 1.00 93.75 201 ASN A CA 1
ATOM 1542 C C . ASN A 1 201 ? -21.964 -0.227 18.114 1.00 93.75 201 ASN A C 1
ATOM 1544 O O . ASN A 1 201 ? -22.481 -1.056 18.859 1.00 93.75 201 ASN A O 1
ATOM 1548 N N . ALA A 1 202 ? -20.708 0.191 18.288 1.00 94.25 202 ALA A N 1
ATOM 1549 C CA . ALA A 1 202 ? -19.846 -0.308 19.357 1.00 94.25 202 ALA A CA 1
ATOM 1550 C C . ALA A 1 202 ? -20.406 0.030 20.753 1.00 94.25 202 ALA A C 1
ATOM 1552 O O . ALA A 1 202 ? -20.419 -0.834 21.625 1.00 94.25 202 ALA A O 1
ATOM 1553 N N . THR A 1 203 ? -20.958 1.231 20.953 1.00 94.69 203 THR A N 1
ATOM 1554 C CA . THR A 1 203 ? -21.650 1.619 22.194 1.00 94.69 203 THR A CA 1
ATOM 1555 C C . THR A 1 203 ? -22.867 0.733 22.460 1.00 94.69 203 THR A C 1
ATOM 1557 O O . THR A 1 203 ? -23.029 0.233 23.571 1.00 94.69 203 THR A O 1
ATOM 1560 N N . GLN A 1 204 ? -23.689 0.455 21.442 1.00 94.94 204 GLN A N 1
ATOM 1561 C CA . GLN A 1 204 ? -24.836 -0.446 21.575 1.00 94.94 204 GLN A CA 1
ATOM 1562 C C . GLN A 1 204 ? -24.407 -1.865 21.983 1.00 94.94 204 GLN A C 1
ATOM 1564 O O . GLN A 1 204 ? -25.048 -2.486 22.832 1.00 94.94 204 GLN A O 1
ATOM 1569 N N . ARG A 1 205 ? -23.315 -2.389 21.410 1.00 95.12 205 ARG A N 1
ATOM 1570 C CA . ARG A 1 205 ? -22.786 -3.714 21.773 1.00 95.12 205 ARG A CA 1
ATOM 1571 C C . ARG A 1 205 ? -22.161 -3.739 23.162 1.00 95.12 205 ARG A C 1
ATOM 1573 O O . ARG A 1 205 ? -22.390 -4.693 23.899 1.00 95.12 205 ARG A O 1
ATOM 1580 N N . ALA A 1 206 ? -21.449 -2.685 23.550 1.00 95.06 206 ALA A N 1
ATOM 1581 C CA . ALA A 1 206 ? -20.935 -2.533 24.906 1.00 95.06 206 ALA A CA 1
ATOM 1582 C C . ALA A 1 206 ? -22.073 -2.533 25.938 1.00 95.06 206 ALA A C 1
ATOM 1584 O O . ALA A 1 206 ? -21.993 -3.259 26.925 1.00 95.06 206 ALA A O 1
ATOM 1585 N N . ALA A 1 207 ? -23.171 -1.818 25.666 1.00 94.69 207 ALA A N 1
ATOM 1586 C CA . ALA A 1 207 ? -24.359 -1.826 26.520 1.00 94.69 207 ALA A CA 1
ATOM 1587 C C . ALA A 1 207 ? -24.993 -3.225 26.625 1.00 94.69 207 ALA A C 1
ATOM 1589 O O . ALA A 1 207 ? -25.376 -3.649 27.712 1.00 94.69 207 ALA A O 1
ATOM 1590 N N . GLN A 1 208 ? -25.054 -3.985 25.524 1.00 95.50 208 GLN A N 1
AT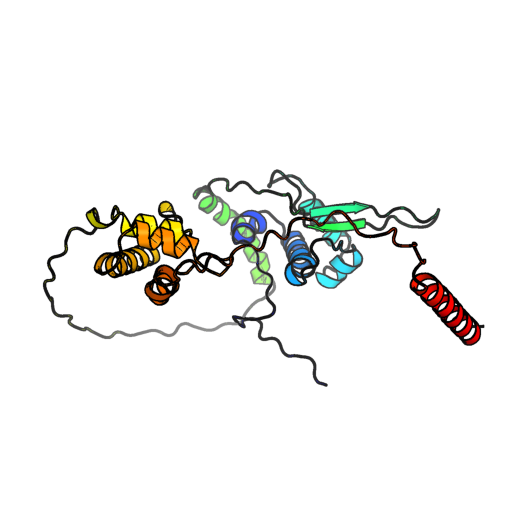OM 1591 C CA . GLN A 1 208 ? -25.531 -5.375 25.552 1.00 95.50 208 GLN A CA 1
ATOM 1592 C C . GLN A 1 208 ? -24.627 -6.279 26.397 1.00 95.50 208 GLN A C 1
ATOM 1594 O O . GLN A 1 208 ? -25.134 -7.065 27.196 1.00 95.50 208 GLN A O 1
ATOM 1599 N N . LEU A 1 209 ? -23.303 -6.155 26.269 1.00 95.00 209 LEU A N 1
ATOM 1600 C CA . LEU A 1 209 ? -22.352 -6.900 27.100 1.00 95.00 209 LEU A CA 1
ATOM 1601 C C . LEU A 1 209 ? -22.485 -6.534 28.580 1.00 95.00 209 LEU A C 1
ATOM 1603 O O . LEU A 1 209 ? -22.469 -7.429 29.425 1.00 95.00 209 LEU A O 1
ATOM 1607 N N . ALA A 1 210 ? -22.694 -5.251 28.883 1.00 94.94 210 ALA A N 1
ATOM 1608 C CA . ALA A 1 210 ? -22.841 -4.750 30.245 1.00 94.94 210 ALA A CA 1
ATOM 1609 C C . ALA A 1 210 ? -24.021 -5.370 31.006 1.00 94.94 210 ALA A C 1
ATOM 1611 O O . ALA A 1 210 ? -23.981 -5.448 32.230 1.00 94.94 210 ALA A O 1
ATOM 1612 N N . THR A 1 211 ? -25.036 -5.886 30.302 1.00 95.75 211 THR A N 1
ATOM 1613 C CA . THR A 1 211 ? -26.162 -6.589 30.942 1.00 95.75 211 THR A CA 1
ATOM 1614 C C . THR A 1 211 ? -25.782 -7.932 31.572 1.00 95.75 211 THR A C 1
ATOM 1616 O O . THR A 1 211 ? -26.521 -8.430 32.419 1.00 95.75 211 THR A O 1
ATOM 1619 N N . LYS A 1 212 ? -24.671 -8.552 31.148 1.00 96.44 212 LYS A N 1
ATOM 1620 C CA . LYS A 1 212 ? -24.316 -9.935 31.524 1.00 96.44 212 LYS A CA 1
ATOM 1621 C C . LYS A 1 212 ? -22.879 -10.120 31.994 1.00 96.44 212 LYS A C 1
ATOM 1623 O O . LYS A 1 212 ? -22.606 -11.108 32.670 1.00 96.44 212 LYS A O 1
ATOM 1628 N N . TYR A 1 213 ? -21.972 -9.224 31.617 1.00 97.06 213 TYR A N 1
ATOM 1629 C CA . TYR A 1 213 ? -20.538 -9.413 31.805 1.00 97.06 213 TYR A CA 1
ATOM 1630 C C . TYR A 1 213 ? -19.881 -8.164 32.392 1.00 97.06 213 TYR A C 1
ATOM 1632 O O . TYR A 1 213 ? -20.247 -7.035 32.059 1.00 97.06 213 TYR A O 1
ATOM 1640 N N . SER A 1 214 ? -18.880 -8.366 33.250 1.00 97.31 214 SER A N 1
ATOM 1641 C CA . SER A 1 214 ? -18.017 -7.279 33.719 1.00 97.31 214 SER A CA 1
ATOM 1642 C C . SER A 1 214 ? -16.986 -6.886 32.645 1.00 97.31 214 SER A C 1
ATOM 1644 O O . SER A 1 214 ? -16.667 -7.701 31.772 1.00 97.31 214 SER A O 1
ATOM 1646 N N . PRO A 1 215 ? -16.411 -5.670 32.698 1.00 97.75 215 PRO A N 1
ATOM 1647 C CA . PRO A 1 215 ? -15.339 -5.261 31.785 1.00 97.75 215 PRO A CA 1
ATOM 1648 C C . PRO A 1 215 ? -14.142 -6.226 31.793 1.00 97.75 215 PRO A C 1
ATOM 1650 O O . PRO A 1 215 ? -13.610 -6.572 30.738 1.00 97.75 215 PRO A O 1
ATOM 1653 N N . ASP A 1 216 ? -13.769 -6.750 32.963 1.00 97.62 216 ASP A N 1
ATOM 1654 C CA . ASP A 1 216 ? -12.660 -7.702 33.091 1.00 97.62 216 ASP A CA 1
ATOM 1655 C C . ASP A 1 216 ? -12.951 -9.046 32.421 1.00 97.62 216 ASP A C 1
ATOM 1657 O O . ASP A 1 216 ? -12.062 -9.639 31.811 1.00 97.62 216 ASP A O 1
ATOM 1661 N N . GLN A 1 217 ? -14.204 -9.510 32.457 1.00 97.00 217 GLN A N 1
ATOM 1662 C CA . GLN A 1 217 ? -14.613 -10.706 31.720 1.00 97.00 217 GLN A CA 1
ATOM 1663 C C . GLN A 1 217 ? -14.508 -10.497 30.205 1.00 97.00 217 GLN A C 1
ATOM 1665 O O . GLN A 1 217 ? -14.103 -11.413 29.491 1.00 97.00 217 GLN A O 1
ATOM 1670 N N . ILE A 1 218 ? -14.819 -9.298 29.704 1.00 97.69 218 ILE A N 1
ATOM 1671 C CA . ILE A 1 218 ? -14.649 -8.961 28.282 1.00 97.69 218 ILE A CA 1
ATOM 1672 C C . ILE A 1 218 ? -13.163 -9.024 27.907 1.00 97.69 218 ILE A C 1
ATOM 1674 O O . ILE A 1 218 ? -12.808 -9.699 26.939 1.00 97.69 218 ILE A O 1
ATOM 1678 N N . ARG A 1 219 ? -12.278 -8.408 28.707 1.00 97.38 219 ARG A N 1
ATOM 1679 C CA . ARG A 1 219 ? -10.817 -8.472 28.502 1.00 97.38 219 ARG A CA 1
ATOM 1680 C C . ARG A 1 219 ? -10.294 -9.909 28.543 1.00 97.38 219 ARG A C 1
ATOM 1682 O O . ARG A 1 219 ? -9.526 -10.312 27.670 1.00 97.38 219 ARG A O 1
ATOM 1689 N N . GLN A 1 220 ? -10.748 -10.710 29.510 1.00 96.31 220 GLN A N 1
ATOM 1690 C CA . GLN A 1 220 ? -10.377 -12.122 29.631 1.00 96.31 220 GLN A CA 1
ATOM 1691 C C . GLN A 1 220 ? -10.839 -12.943 28.420 1.00 96.31 220 GLN A C 1
ATOM 1693 O O . GLN A 1 220 ? -10.091 -13.789 27.928 1.00 96.31 220 GLN A O 1
ATOM 1698 N N . ALA A 1 221 ? -12.050 -12.692 27.916 1.00 96.56 221 ALA A N 1
ATOM 1699 C CA . ALA A 1 221 ? -12.547 -13.329 26.702 1.00 96.56 221 ALA A CA 1
ATOM 1700 C C . ALA A 1 221 ? -11.699 -12.945 25.479 1.00 96.56 221 ALA A C 1
ATOM 1702 O O . ALA A 1 221 ? -11.339 -13.822 24.695 1.00 96.56 221 ALA A O 1
ATOM 1703 N N . GLY A 1 222 ? -11.303 -11.673 25.366 1.00 95.94 222 GLY A N 1
ATOM 1704 C CA . GLY A 1 222 ? -10.375 -11.196 24.339 1.00 95.94 222 GLY A CA 1
ATOM 1705 C C . GLY A 1 222 ? -9.009 -11.881 24.386 1.00 95.94 222 GLY A C 1
ATOM 1706 O O . GLY A 1 222 ? -8.518 -12.343 23.361 1.00 95.94 222 GLY A O 1
ATOM 1707 N N . ALA A 1 223 ? -8.431 -12.045 25.579 1.00 95.50 223 ALA A N 1
ATOM 1708 C CA . ALA A 1 223 ? -7.164 -12.761 25.764 1.00 95.50 223 ALA A CA 1
ATOM 1709 C C . ALA A 1 223 ? -7.249 -14.256 25.395 1.00 95.50 223 ALA A C 1
ATOM 1711 O O . ALA A 1 223 ? -6.241 -14.877 25.064 1.00 95.50 223 ALA A O 1
ATOM 1712 N N . ARG A 1 224 ? -8.451 -14.843 25.445 1.00 94.75 224 ARG A N 1
ATOM 1713 C CA . ARG A 1 224 ? -8.724 -16.244 25.083 1.00 94.75 224 ARG A CA 1
ATOM 1714 C C . ARG A 1 224 ? -9.181 -16.419 23.632 1.00 94.75 224 ARG A C 1
ATOM 1716 O O . ARG A 1 224 ? -9.547 -17.535 23.247 1.00 94.75 224 ARG A O 1
ATOM 1723 N N . TRP A 1 225 ? -9.187 -15.349 22.838 1.00 96.06 225 TRP A N 1
ATOM 1724 C CA . TRP A 1 225 ? -9.627 -15.391 21.449 1.00 96.06 225 TRP A CA 1
ATOM 1725 C C . TRP A 1 225 ? -8.718 -16.316 20.613 1.00 96.06 225 TRP A C 1
ATOM 1727 O O . TRP A 1 225 ? -7.498 -16.166 20.647 1.00 96.06 225 TRP A O 1
ATOM 1737 N N . PRO A 1 226 ? -9.266 -17.300 19.874 1.00 91.06 226 PRO A N 1
ATOM 1738 C CA . PRO A 1 226 ? -8.461 -18.356 19.251 1.00 91.06 226 PRO A CA 1
ATOM 1739 C C . PRO A 1 226 ? -7.802 -17.952 17.925 1.00 91.06 226 PRO A C 1
ATOM 1741 O O . PRO A 1 226 ? -6.976 -18.703 17.408 1.00 91.06 226 PRO A O 1
ATOM 1744 N N . LEU A 1 227 ? -8.199 -16.821 17.335 1.00 89.44 227 LEU A N 1
ATOM 1745 C CA . LEU A 1 227 ? -7.724 -16.383 16.023 1.00 89.44 227 LEU A CA 1
ATOM 1746 C C . LEU A 1 227 ? -6.657 -15.289 16.162 1.00 89.44 227 LEU A C 1
ATOM 1748 O O . LEU A 1 227 ? -6.729 -14.486 17.088 1.00 89.44 227 LEU A O 1
ATOM 1752 N N . PRO A 1 228 ? -5.699 -15.203 15.220 1.00 82.00 228 PRO A N 1
ATOM 1753 C CA . PRO A 1 228 ? -4.661 -14.171 15.250 1.00 82.00 228 PRO A CA 1
ATOM 1754 C C . PRO A 1 228 ? -5.202 -12.755 14.995 1.00 82.00 228 PRO A C 1
ATOM 1756 O O . PRO A 1 228 ? -4.532 -11.779 15.318 1.00 82.00 228 PRO A O 1
ATOM 1759 N N . ALA A 1 229 ? -6.390 -12.632 14.396 1.00 89.75 229 ALA A N 1
ATOM 1760 C CA . ALA A 1 229 ? -7.058 -11.355 14.175 1.00 89.75 229 ALA A CA 1
ATOM 1761 C C . ALA A 1 229 ? -7.987 -11.015 15.348 1.00 89.75 229 ALA A C 1
ATOM 1763 O O . ALA A 1 229 ? -8.668 -11.900 15.875 1.00 89.75 229 ALA A O 1
ATOM 1764 N N . ALA A 1 230 ? -8.048 -9.728 15.703 1.00 93.31 230 ALA A N 1
ATOM 1765 C CA . ALA A 1 230 ? -8.971 -9.227 16.714 1.00 93.31 230 ALA A CA 1
ATOM 1766 C C . ALA A 1 230 ? -10.435 -9.540 16.331 1.00 93.31 230 ALA A C 1
ATOM 1768 O O . ALA A 1 230 ? -10.788 -9.460 15.148 1.00 93.31 230 ALA A O 1
ATOM 1769 N N . PRO A 1 231 ? -11.289 -9.912 17.300 1.00 95.56 231 PRO A N 1
ATOM 1770 C CA . PRO A 1 231 ? -12.698 -10.185 17.040 1.00 95.56 231 PRO A CA 1
ATOM 1771 C C . PRO A 1 231 ? -13.448 -8.937 16.568 1.00 95.56 231 PRO A C 1
ATOM 1773 O O . PRO A 1 231 ? -13.185 -7.825 17.021 1.00 95.56 231 PRO A O 1
ATOM 1776 N N . HIS A 1 232 ? -14.466 -9.132 15.727 1.00 95.75 232 HIS A N 1
ATOM 1777 C CA . HIS A 1 232 ? -15.507 -8.117 15.548 1.00 95.75 232 HIS A CA 1
ATOM 1778 C C . HIS A 1 232 ? -16.394 -8.045 16.812 1.00 95.75 232 HIS A C 1
ATOM 1780 O O . HIS A 1 232 ? -16.644 -9.095 17.411 1.00 95.75 232 HIS A O 1
ATOM 1786 N N . PRO A 1 233 ? -16.954 -6.877 17.196 1.00 95.38 233 PRO A N 1
ATOM 1787 C CA . PRO A 1 233 ? -17.827 -6.758 18.370 1.00 95.38 233 PRO A CA 1
ATOM 1788 C C . PRO A 1 233 ? -18.972 -7.780 18.436 1.00 95.38 233 PRO A C 1
ATOM 1790 O O . PRO A 1 233 ? -19.242 -8.333 19.499 1.00 95.38 233 PRO A O 1
ATOM 1793 N N . ASP A 1 234 ? -19.611 -8.072 17.299 1.00 95.06 234 ASP A N 1
ATOM 1794 C CA . ASP A 1 234 ? -20.676 -9.087 17.219 1.00 95.06 234 ASP A CA 1
ATOM 1795 C C . ASP A 1 234 ? -20.143 -10.505 17.484 1.00 95.06 234 ASP A C 1
ATOM 1797 O O . ASP A 1 234 ? -20.730 -11.264 18.248 1.00 95.06 234 ASP A O 1
ATOM 1801 N N . GLN A 1 235 ? -18.982 -10.845 16.911 1.00 95.56 235 GLN A N 1
ATOM 1802 C CA . GLN A 1 235 ? -18.357 -12.157 17.102 1.00 95.56 235 GLN A CA 1
ATOM 1803 C C . GLN A 1 235 ? -17.936 -12.373 18.554 1.00 95.56 235 GLN A C 1
ATOM 1805 O O . GLN A 1 235 ? -18.056 -13.486 19.074 1.00 95.56 235 GLN A O 1
ATOM 1810 N N . LEU A 1 236 ? -17.437 -11.314 19.202 1.00 95.75 236 LEU A N 1
ATOM 1811 C CA . LEU A 1 236 ? -17.088 -11.355 20.612 1.00 95.75 236 LEU A CA 1
ATOM 1812 C C . LEU A 1 236 ? -18.336 -11.646 21.447 1.00 95.75 236 LEU A C 1
ATOM 1814 O O . LEU A 1 236 ? -18.318 -12.600 22.220 1.00 95.75 236 LEU A O 1
ATOM 1818 N N . LEU A 1 237 ? -19.418 -10.885 21.236 1.00 94.56 237 LEU A N 1
ATOM 1819 C CA . LEU A 1 237 ? -20.689 -11.041 21.947 1.00 94.56 237 LEU A CA 1
ATOM 1820 C C . LEU A 1 237 ? -21.236 -12.474 21.856 1.00 94.56 237 LEU A C 1
ATOM 1822 O O . LEU A 1 237 ? -21.573 -13.058 22.886 1.00 94.56 237 LEU A O 1
ATOM 1826 N N . ASP A 1 238 ? -21.258 -13.056 20.656 1.00 96.00 238 ASP A N 1
ATOM 1827 C CA . ASP A 1 238 ? -21.767 -14.415 20.427 1.00 96.00 238 ASP A CA 1
ATOM 1828 C C . ASP A 1 238 ? -20.875 -15.496 21.064 1.00 96.00 238 ASP A C 1
ATOM 1830 O O . ASP A 1 238 ? -21.351 -16.550 21.493 1.00 96.00 238 ASP A O 1
ATOM 1834 N N . SER A 1 239 ? -19.570 -15.233 21.169 1.00 96.19 239 SER A N 1
ATOM 1835 C CA . SER A 1 239 ? -18.581 -16.194 21.673 1.00 96.19 239 SER A CA 1
ATOM 1836 C C . SER A 1 239 ? -18.320 -16.082 23.179 1.00 96.19 239 SER A C 1
ATOM 1838 O O . SER A 1 239 ? -17.674 -16.971 23.745 1.00 96.19 239 SER A O 1
ATOM 1840 N N . MET A 1 240 ? -18.820 -15.033 23.847 1.00 96.50 240 MET A N 1
ATOM 1841 C CA . MET A 1 240 ? -18.575 -14.756 25.272 1.00 96.50 240 MET A CA 1
ATOM 1842 C C . MET A 1 240 ? -18.805 -15.974 26.189 1.00 96.50 240 MET A C 1
ATOM 1844 O O . MET A 1 240 ? -17.902 -16.296 26.969 1.00 96.50 240 MET A O 1
ATOM 1848 N N . PRO A 1 241 ? -19.940 -16.708 26.109 1.00 95.94 241 PRO A N 1
ATOM 1849 C CA . PRO A 1 241 ? -20.176 -17.850 26.994 1.00 95.94 241 PRO A CA 1
ATOM 1850 C C . PRO A 1 241 ? -19.116 -18.946 26.838 1.00 95.94 241 PRO A C 1
ATOM 1852 O O . PRO A 1 241 ? -18.645 -19.505 27.828 1.00 95.94 241 PRO A O 1
ATOM 1855 N N . SER A 1 242 ? -18.712 -19.235 25.601 1.00 95.06 242 SER A N 1
ATOM 1856 C CA . SER A 1 242 ? -17.740 -20.283 25.279 1.00 95.06 242 SER A CA 1
ATOM 1857 C C . SER A 1 242 ? -16.325 -19.916 25.728 1.00 95.06 242 SER A C 1
ATOM 1859 O O . SER A 1 242 ? -15.594 -20.775 26.220 1.00 95.06 242 SER A O 1
ATOM 1861 N N . LEU A 1 243 ? -15.936 -18.644 25.591 1.00 94.56 243 LEU A N 1
ATOM 1862 C CA . LEU A 1 243 ? -14.601 -18.154 25.955 1.00 94.56 243 LEU A CA 1
ATOM 1863 C C . LEU A 1 243 ? -14.387 -18.118 27.475 1.00 94.56 243 LEU A C 1
ATOM 1865 O O . LEU A 1 243 ? -13.307 -18.468 27.964 1.00 94.56 243 LEU A O 1
ATOM 1869 N N . LEU A 1 244 ? -15.422 -17.751 28.233 1.00 94.38 244 LEU A N 1
ATOM 1870 C CA . LEU A 1 244 ? -15.360 -17.703 29.696 1.00 94.38 244 LEU A CA 1
ATOM 1871 C C . LEU A 1 244 ? -15.477 -19.095 30.330 1.00 94.38 244 LEU A C 1
ATOM 1873 O O . LEU A 1 244 ? -14.715 -19.415 31.243 1.00 94.38 244 LEU A O 1
ATOM 1877 N N . ASN A 1 245 ? -16.351 -19.959 29.798 1.00 92.62 245 ASN A N 1
ATOM 1878 C CA . ASN A 1 245 ? -16.551 -21.324 30.304 1.00 92.62 245 ASN A CA 1
ATOM 1879 C C . ASN A 1 245 ? -15.473 -22.317 29.871 1.00 92.62 245 ASN A C 1
ATOM 1881 O O . ASN A 1 245 ? -15.506 -23.478 30.293 1.00 92.62 245 ASN A O 1
ATOM 1885 N N . ARG A 1 246 ? -14.504 -21.895 29.052 1.00 83.56 246 ARG A N 1
ATOM 1886 C CA . ARG A 1 246 ? -13.301 -22.678 28.781 1.00 83.56 246 ARG A CA 1
ATOM 1887 C C . ARG A 1 246 ? -12.481 -22.727 30.069 1.00 83.56 246 ARG A C 1
ATOM 1889 O O . ARG A 1 246 ? -11.539 -21.963 30.257 1.00 83.56 246 ARG A O 1
ATOM 1896 N N . LYS A 1 247 ? -12.895 -23.614 30.982 1.00 77.25 247 LYS A N 1
ATOM 1897 C CA . LYS A 1 247 ? -12.132 -24.033 32.156 1.00 77.25 247 LYS A CA 1
ATOM 1898 C C . LYS A 1 247 ? -10.739 -24.293 31.625 1.00 77.25 247 LYS A C 1
ATOM 1900 O O . LYS A 1 247 ? -10.629 -25.024 30.636 1.00 77.25 247 LYS A O 1
ATOM 1905 N N . GLU A 1 248 ? -9.735 -23.637 32.199 1.00 64.62 248 GLU A N 1
ATOM 1906 C CA . GLU A 1 248 ? -8.339 -23.874 31.867 1.00 64.62 248 GLU A CA 1
ATOM 1907 C C . GLU A 1 248 ? -8.106 -25.365 32.051 1.00 64.62 248 GLU A C 1
ATOM 1909 O O . GLU A 1 248 ? -7.820 -25.865 33.136 1.00 64.62 248 GLU A O 1
ATOM 1914 N N . ARG A 1 249 ? -8.288 -26.113 30.964 1.00 57.88 249 ARG A N 1
ATOM 1915 C CA . ARG A 1 249 ? -7.596 -27.357 30.771 1.00 57.88 249 ARG A CA 1
ATOM 1916 C C . ARG A 1 249 ? -6.172 -26.863 30.638 1.00 57.88 249 ARG A C 1
ATOM 1918 O O . ARG A 1 249 ? -5.713 -26.573 29.539 1.00 57.88 249 ARG A O 1
ATOM 1925 N N . HIS A 1 250 ? -5.528 -26.665 31.788 1.00 50.94 250 HIS A N 1
ATOM 1926 C CA . HIS A 1 250 ? -4.135 -26.999 31.928 1.00 50.94 250 HIS A CA 1
ATOM 1927 C C . HIS A 1 250 ? -4.041 -28.372 31.279 1.00 50.94 250 HIS A C 1
ATOM 1929 O O . HIS A 1 250 ? -4.352 -29.384 31.901 1.00 50.94 250 HIS A O 1
ATOM 1935 N N . GLU A 1 251 ? -3.726 -28.403 29.984 1.00 50.59 251 GLU A N 1
ATOM 1936 C CA . GLU A 1 251 ? -2.905 -29.485 29.505 1.00 50.59 251 GLU A CA 1
ATOM 1937 C C . GLU A 1 251 ? -1.703 -29.410 30.435 1.00 50.59 251 GLU A C 1
ATOM 1939 O O . GLU A 1 251 ? -1.025 -28.373 30.446 1.00 50.59 251 GLU A O 1
ATOM 1944 N N . PRO A 1 252 ? -1.516 -30.392 31.337 1.00 52.19 252 PRO A N 1
ATOM 1945 C CA . PRO A 1 252 ? -0.272 -30.467 32.059 1.00 52.19 252 PRO A CA 1
ATOM 1946 C C . PRO A 1 252 ? 0.758 -30.559 30.952 1.00 52.19 252 PRO A C 1
ATOM 1948 O O . PRO A 1 252 ? 0.815 -31.555 30.230 1.00 52.19 252 PRO A O 1
ATOM 1951 N N . ASN A 1 253 ? 1.471 -29.455 30.754 1.00 49.31 253 ASN A N 1
ATOM 1952 C CA . ASN A 1 253 ? 2.616 -29.390 29.888 1.00 49.31 253 ASN A CA 1
ATOM 1953 C C . ASN A 1 253 ? 3.521 -30.474 30.458 1.00 49.31 253 ASN A C 1
ATOM 1955 O O . ASN A 1 253 ? 4.107 -30.300 31.529 1.00 49.31 253 ASN A O 1
ATOM 1959 N N . GLN A 1 254 ? 3.484 -31.661 29.847 1.00 53.50 254 GLN A N 1
ATOM 1960 C CA . GLN A 1 254 ? 4.386 -32.747 30.161 1.00 53.50 254 GLN A CA 1
ATOM 1961 C C . GLN A 1 254 ? 5.727 -32.250 29.656 1.00 53.50 254 GLN A C 1
ATOM 1963 O O . GLN A 1 254 ? 6.167 -32.576 28.555 1.00 53.50 254 GLN A O 1
ATOM 1968 N N . SER A 1 255 ? 6.345 -31.411 30.484 1.00 48.47 255 SER A N 1
ATOM 1969 C CA . SER A 1 255 ? 7.759 -31.127 30.554 1.00 48.47 255 SER A CA 1
ATOM 1970 C C . SER A 1 255 ? 8.435 -32.469 30.780 1.00 48.47 255 SER A C 1
ATOM 1972 O O . SER A 1 255 ? 8.792 -32.852 31.892 1.00 48.47 255 SER A O 1
ATOM 1974 N N . ARG A 1 256 ? 8.510 -33.248 29.705 1.00 46.88 256 ARG A N 1
ATOM 1975 C CA . ARG A 1 256 ? 9.307 -34.447 29.606 1.00 46.88 256 ARG A CA 1
ATOM 1976 C C . ARG A 1 256 ? 10.732 -33.936 29.725 1.00 46.88 256 ARG A C 1
ATOM 1978 O O . ARG A 1 256 ? 11.276 -33.377 28.776 1.00 46.88 256 ARG A O 1
ATOM 1985 N N . ALA A 1 257 ? 11.270 -34.026 30.938 1.00 47.62 257 ALA A N 1
ATOM 1986 C CA . ALA A 1 257 ? 12.668 -33.760 31.205 1.00 47.62 257 ALA A CA 1
ATOM 1987 C C . ALA A 1 257 ? 13.512 -34.515 30.161 1.00 47.62 257 ALA A C 1
ATOM 1989 O O . ALA A 1 257 ? 13.183 -35.665 29.836 1.00 47.62 257 ALA A O 1
ATOM 1990 N N . PRO A 1 258 ? 14.558 -33.892 29.600 1.00 50.25 258 PRO A N 1
ATOM 1991 C CA . PRO A 1 258 ? 15.471 -34.591 28.718 1.00 50.25 258 PRO A CA 1
ATOM 1992 C C . PRO A 1 258 ? 16.150 -35.685 29.544 1.00 50.25 258 PRO A C 1
ATOM 1994 O O . PRO A 1 258 ? 16.967 -35.414 30.416 1.00 50.25 258 PRO A O 1
ATOM 1997 N N . SER A 1 259 ? 15.756 -36.933 29.303 1.00 48.00 259 SER A N 1
ATOM 1998 C CA . SER A 1 259 ? 16.489 -38.096 29.781 1.00 48.00 259 SER A CA 1
ATOM 1999 C C . SER A 1 259 ? 17.839 -38.099 29.067 1.00 48.00 259 SER A C 1
ATOM 2001 O O . SER A 1 259 ? 17.955 -38.498 27.907 1.00 48.00 259 SER A O 1
ATOM 2003 N N . GLU A 1 260 ? 18.854 -37.608 29.771 1.00 52.31 260 GLU A N 1
ATOM 2004 C CA . GLU A 1 260 ? 20.260 -37.907 29.532 1.00 52.31 260 GLU A CA 1
ATOM 2005 C C . GLU A 1 260 ? 20.438 -39.424 29.628 1.00 52.31 260 GLU A C 1
ATOM 2007 O O . GLU A 1 260 ? 20.479 -39.977 30.721 1.00 52.31 260 GLU A O 1
ATOM 2012 N N . ASN A 1 261 ? 20.386 -40.110 28.487 1.00 55.41 261 ASN A N 1
ATOM 2013 C CA . ASN A 1 261 ? 21.019 -41.403 28.198 1.00 55.41 261 ASN A CA 1
ATOM 2014 C C . ASN A 1 261 ? 20.485 -41.901 26.852 1.00 55.41 261 ASN A C 1
ATOM 2016 O O . ASN A 1 261 ? 19.681 -42.827 26.768 1.00 55.41 261 ASN A O 1
ATOM 2020 N N . SER A 1 262 ? 20.920 -41.254 25.771 1.00 45.53 262 SER A N 1
ATOM 2021 C CA . SER A 1 262 ? 20.834 -41.837 24.431 1.00 45.53 262 SER A CA 1
ATOM 2022 C C . SER A 1 262 ? 22.249 -42.198 23.968 1.00 45.53 262 SER A C 1
ATOM 2024 O O . SER A 1 262 ? 23.132 -41.344 24.039 1.00 45.53 262 SER A O 1
ATOM 2026 N N . PRO A 1 263 ? 22.490 -43.447 23.531 1.00 58.50 263 PRO A N 1
ATOM 2027 C CA . PRO A 1 263 ? 23.797 -43.898 23.062 1.00 58.50 263 PRO A CA 1
ATOM 2028 C C . PRO A 1 263 ? 24.195 -43.182 21.757 1.00 58.50 263 PRO A C 1
ATOM 2030 O O . PRO A 1 263 ? 23.322 -42.658 21.056 1.00 58.50 263 PRO A O 1
ATOM 2033 N N . PRO A 1 264 ? 25.497 -43.157 21.410 1.00 54.25 264 PRO A N 1
ATOM 2034 C CA . PRO A 1 264 ? 26.004 -42.413 20.263 1.00 54.25 264 PRO A CA 1
ATOM 2035 C C . PRO A 1 264 ? 25.340 -42.898 18.970 1.00 54.25 264 PRO A C 1
ATOM 2037 O O . PRO A 1 264 ? 25.496 -44.047 18.550 1.00 54.25 264 PRO A O 1
ATOM 2040 N N . ARG A 1 265 ? 24.575 -42.004 18.335 1.00 47.56 265 ARG A N 1
ATOM 2041 C CA . ARG A 1 265 ? 24.072 -42.197 16.976 1.00 47.56 265 ARG A CA 1
ATOM 2042 C C . ARG A 1 265 ? 25.267 -42.140 16.032 1.00 47.56 265 ARG A C 1
ATOM 2044 O O . ARG A 1 265 ? 25.840 -41.082 15.822 1.00 47.56 265 ARG A O 1
ATOM 2051 N N . ASN A 1 266 ? 25.622 -43.293 15.472 1.00 51.22 266 ASN A N 1
ATOM 2052 C CA . ASN A 1 266 ? 26.473 -43.376 14.294 1.00 51.22 266 ASN A CA 1
ATOM 2053 C C . ASN A 1 266 ? 25.826 -42.574 13.159 1.00 51.22 266 ASN A C 1
ATOM 2055 O O . ASN A 1 266 ? 24.764 -42.952 12.654 1.00 51.22 266 ASN A O 1
ATOM 2059 N N . ASP A 1 267 ? 26.495 -41.499 12.758 1.00 49.44 267 ASP A N 1
ATOM 2060 C CA . ASP A 1 267 ? 26.213 -40.742 11.547 1.00 49.44 267 ASP A CA 1
ATOM 2061 C C . ASP A 1 267 ? 26.409 -41.648 10.325 1.00 49.44 267 ASP A C 1
ATOM 2063 O O . ASP A 1 267 ? 27.501 -41.798 9.777 1.00 49.44 267 ASP A O 1
ATOM 2067 N N . ARG A 1 268 ? 25.326 -42.300 9.892 1.00 53.03 268 ARG A N 1
ATOM 2068 C CA . ARG A 1 268 ? 25.236 -42.835 8.533 1.00 53.03 268 ARG A CA 1
ATOM 2069 C C . ARG A 1 268 ? 24.888 -41.668 7.608 1.00 53.03 268 ARG A C 1
ATOM 2071 O O . ARG A 1 268 ? 23.799 -41.114 7.763 1.00 53.03 268 ARG A O 1
ATOM 2078 N N . PRO A 1 269 ? 25.742 -41.311 6.633 1.00 51.16 269 PRO A N 1
ATOM 2079 C CA . PRO A 1 269 ? 25.370 -40.343 5.616 1.00 51.16 269 PRO A CA 1
ATOM 2080 C C . PRO A 1 269 ? 24.158 -40.881 4.853 1.00 51.16 269 PRO A C 1
ATOM 2082 O O . PRO A 1 269 ? 24.168 -41.990 4.314 1.00 51.16 269 PRO A O 1
ATOM 2085 N N . THR A 1 270 ? 23.078 -40.109 4.854 1.00 58.50 270 THR A N 1
ATOM 2086 C CA . THR A 1 270 ? 21.860 -40.405 4.110 1.00 58.50 270 THR A CA 1
ATOM 2087 C C . THR A 1 270 ? 22.182 -40.440 2.615 1.00 58.50 270 THR A C 1
ATOM 2089 O O . THR A 1 270 ? 22.575 -39.445 2.009 1.00 58.50 270 THR A O 1
ATOM 2092 N N . ASN A 1 271 ? 21.983 -41.619 2.016 1.00 59.78 271 ASN A N 1
ATOM 2093 C CA . ASN A 1 271 ? 22.145 -41.981 0.597 1.00 59.78 271 ASN A CA 1
ATOM 2094 C C . ASN A 1 271 ? 21.351 -41.117 -0.414 1.00 59.78 271 ASN A C 1
ATOM 2096 O O . ASN A 1 271 ? 21.305 -41.421 -1.606 1.00 59.78 271 ASN A O 1
ATOM 2100 N N . GLU A 1 272 ? 20.709 -40.043 0.030 1.00 57.66 272 GLU A N 1
ATOM 2101 C CA . GLU A 1 272 ? 19.801 -39.228 -0.772 1.00 57.66 272 GLU A CA 1
ATOM 2102 C C . GLU A 1 272 ? 20.558 -38.233 -1.665 1.00 57.66 272 GLU A C 1
ATOM 2104 O O . GLU A 1 272 ? 20.197 -38.025 -2.822 1.00 57.66 272 GLU A O 1
ATOM 2109 N N . HIS A 1 273 ? 21.695 -37.703 -1.197 1.00 57.34 273 HIS A N 1
ATOM 2110 C CA . HIS A 1 273 ? 22.554 -36.850 -2.029 1.00 57.34 273 HIS A CA 1
ATOM 2111 C C . HIS A 1 273 ? 23.284 -37.620 -3.141 1.00 57.34 273 HIS A C 1
ATOM 2113 O O . HIS A 1 273 ? 23.525 -37.058 -4.210 1.00 57.34 273 HIS A O 1
ATOM 2119 N N . GLN A 1 274 ? 23.579 -38.912 -2.949 1.00 61.09 274 GLN A N 1
ATOM 2120 C CA . GLN A 1 274 ? 24.181 -39.737 -4.004 1.00 61.09 274 GLN A CA 1
ATOM 2121 C C . GLN A 1 274 ? 23.160 -40.163 -5.070 1.00 61.09 274 GLN A C 1
ATOM 2123 O O . GLN A 1 274 ? 23.504 -40.189 -6.252 1.00 61.09 274 GLN A O 1
ATOM 2128 N N . ARG A 1 275 ? 21.893 -40.404 -4.696 1.00 68.00 275 ARG A N 1
ATOM 2129 C CA . ARG A 1 275 ? 20.814 -40.675 -5.666 1.00 68.00 275 ARG A CA 1
ATOM 2130 C C . ARG A 1 275 ? 20.536 -39.480 -6.581 1.00 68.00 275 ARG A C 1
ATOM 2132 O O . ARG A 1 275 ? 20.524 -39.644 -7.799 1.00 68.00 275 ARG A O 1
ATOM 2139 N N . ASN A 1 276 ? 20.448 -38.273 -6.022 1.00 70.25 276 ASN A N 1
ATOM 2140 C CA . ASN A 1 276 ? 20.174 -37.066 -6.812 1.00 70.25 276 ASN A CA 1
ATOM 2141 C C . ASN A 1 276 ? 21.320 -36.697 -7.776 1.00 70.25 276 ASN A C 1
ATOM 2143 O O . ASN A 1 276 ? 21.088 -36.098 -8.829 1.00 70.25 276 ASN A O 1
ATOM 2147 N N . ALA A 1 277 ? 22.565 -37.064 -7.452 1.00 70.94 277 ALA A N 1
ATOM 2148 C CA . ALA A 1 277 ? 23.708 -36.856 -8.341 1.00 70.94 277 ALA A CA 1
ATOM 2149 C C . ALA A 1 277 ? 23.732 -37.844 -9.525 1.00 70.94 277 ALA A C 1
ATOM 2151 O O . ALA A 1 277 ? 24.161 -37.472 -10.620 1.00 70.94 277 ALA A O 1
ATOM 2152 N N . ALA A 1 278 ? 23.257 -39.079 -9.328 1.00 72.56 278 ALA A N 1
ATOM 2153 C CA . ALA A 1 278 ? 23.176 -40.086 -10.384 1.00 72.56 278 ALA A CA 1
ATOM 2154 C C . ALA A 1 278 ? 22.067 -39.764 -11.402 1.00 72.56 278 ALA A C 1
ATOM 2156 O O . ALA A 1 278 ? 22.328 -39.777 -12.605 1.00 72.56 278 ALA A O 1
ATOM 2157 N N . GLU A 1 279 ? 20.877 -39.366 -10.939 1.00 79.50 279 GLU A N 1
ATOM 2158 C CA . GLU A 1 279 ? 19.758 -39.001 -11.826 1.00 79.50 279 GLU A CA 1
ATOM 2159 C C . GLU A 1 279 ? 20.074 -37.770 -12.690 1.00 79.50 279 GLU A C 1
ATOM 2161 O O . GLU A 1 279 ? 19.765 -37.738 -13.884 1.00 79.50 279 GLU A O 1
ATOM 2166 N N . ARG A 1 280 ? 20.791 -36.778 -12.139 1.00 80.69 280 ARG A N 1
ATOM 2167 C CA . ARG A 1 280 ? 21.231 -35.602 -12.911 1.00 80.69 280 ARG A CA 1
ATOM 2168 C C . ARG A 1 280 ? 22.196 -35.945 -14.046 1.00 80.69 280 ARG A C 1
ATOM 2170 O O . ARG A 1 280 ? 22.160 -35.282 -15.080 1.00 80.69 280 ARG A O 1
ATOM 2177 N N . ARG A 1 281 ? 23.054 -36.957 -13.883 1.00 82.44 281 ARG A N 1
ATOM 2178 C CA . ARG A 1 281 ? 23.968 -37.390 -14.956 1.00 82.44 281 ARG A CA 1
ATOM 2179 C C . ARG A 1 281 ? 23.229 -38.122 -16.072 1.00 82.44 281 ARG A C 1
ATOM 2181 O O . ARG A 1 281 ? 23.574 -37.930 -17.234 1.00 82.44 281 ARG A O 1
ATOM 2188 N N . GLN A 1 282 ? 22.200 -38.896 -15.734 1.00 84.88 282 GLN A N 1
ATOM 2189 C CA . GLN A 1 282 ? 21.383 -39.603 -16.720 1.00 84.88 282 GLN A CA 1
ATOM 2190 C C . GLN A 1 282 ? 20.585 -38.629 -17.599 1.00 84.88 282 GLN A C 1
ATOM 2192 O O . GLN A 1 282 ? 20.651 -38.718 -18.823 1.00 84.88 282 GLN A O 1
ATOM 2197 N N . LEU A 1 283 ? 19.948 -37.621 -16.991 1.00 82.19 283 LEU A N 1
ATOM 2198 C CA . LEU A 1 283 ? 19.190 -36.598 -17.725 1.00 82.19 283 LEU A CA 1
ATOM 2199 C C . LEU A 1 283 ? 20.063 -35.752 -18.664 1.00 82.19 283 LEU A C 1
ATOM 2201 O O . LEU A 1 283 ? 19.638 -35.402 -19.764 1.00 82.19 283 LEU A O 1
ATOM 2205 N N . MET A 1 284 ? 21.299 -35.440 -18.262 1.00 82.38 284 MET A N 1
ATOM 2206 C CA . MET A 1 284 ? 22.225 -34.687 -19.117 1.00 82.38 284 MET A CA 1
ATOM 2207 C C . MET A 1 284 ? 22.742 -35.524 -20.298 1.00 82.38 284 MET A C 1
ATOM 2209 O O . MET A 1 284 ? 22.954 -34.975 -21.377 1.00 82.38 284 MET A O 1
ATOM 2213 N N . GLY A 1 285 ? 22.899 -36.842 -20.125 1.00 84.50 285 GLY A N 1
ATOM 2214 C CA . GLY A 1 285 ? 23.270 -37.755 -21.212 1.00 84.50 285 GLY A CA 1
ATOM 2215 C C . GLY A 1 285 ? 22.176 -37.895 -22.275 1.00 84.50 285 GLY A C 1
ATOM 2216 O O . GLY A 1 285 ? 22.465 -37.831 -23.469 1.00 84.50 285 GLY A O 1
ATOM 2217 N N . GLU A 1 286 ? 20.911 -38.013 -21.860 1.00 80.75 286 GLU A N 1
ATOM 2218 C CA . GLU A 1 286 ? 19.777 -38.106 -22.794 1.00 80.75 286 GLU A CA 1
ATOM 2219 C C . GLU A 1 286 ? 19.550 -36.813 -23.585 1.00 80.75 286 GLU A C 1
ATOM 2221 O O . GLU A 1 286 ? 19.219 -36.861 -24.772 1.00 80.75 286 GLU A O 1
ATOM 2226 N N . LEU A 1 287 ? 19.769 -35.651 -22.961 1.00 81.25 287 LEU A N 1
ATOM 2227 C CA . LEU A 1 287 ? 19.703 -34.366 -23.658 1.00 81.25 287 LEU A CA 1
ATOM 2228 C C . LEU A 1 287 ? 20.831 -34.222 -24.684 1.00 81.25 287 LEU A C 1
ATOM 2230 O O . LEU A 1 287 ? 20.569 -33.800 -25.806 1.00 81.25 287 LEU A O 1
ATOM 2234 N N . ALA A 1 288 ? 22.059 -34.627 -24.352 1.00 80.56 288 ALA A N 1
ATOM 2235 C CA . ALA A 1 288 ? 23.172 -34.579 -25.300 1.00 80.56 288 ALA A CA 1
ATOM 2236 C C . ALA A 1 288 ? 22.939 -35.484 -26.526 1.00 80.56 288 ALA A C 1
ATOM 2238 O O . ALA A 1 288 ? 23.268 -35.091 -27.640 1.00 80.56 288 ALA A O 1
ATOM 2239 N N . SER A 1 289 ? 22.306 -36.650 -26.348 1.00 78.31 289 SER A N 1
ATOM 2240 C CA . SER A 1 289 ? 22.001 -37.575 -27.452 1.00 78.31 289 SER A CA 1
ATOM 2241 C C . SER A 1 289 ? 20.836 -37.137 -28.348 1.00 78.31 289 SER A C 1
ATOM 2243 O O . SER A 1 289 ? 20.673 -37.696 -29.429 1.00 78.31 289 SER A O 1
ATOM 2245 N N . ARG A 1 290 ? 19.987 -36.200 -27.909 1.00 74.06 290 ARG A N 1
ATOM 2246 C CA . ARG A 1 290 ? 18.854 -35.697 -28.709 1.00 74.06 290 ARG A CA 1
ATOM 2247 C C . ARG A 1 290 ? 19.194 -34.478 -29.563 1.00 74.06 290 ARG A C 1
ATOM 2249 O O . ARG A 1 290 ? 18.407 -34.138 -30.441 1.00 74.06 290 ARG A O 1
ATOM 2256 N N . PHE A 1 291 ? 20.316 -33.818 -29.288 1.00 73.75 291 PHE A N 1
ATOM 2257 C CA . PHE A 1 291 ? 20.686 -32.547 -29.916 1.00 73.75 291 PHE A CA 1
ATOM 2258 C C . PHE A 1 291 ? 22.074 -32.550 -30.581 1.00 73.75 291 PHE A C 1
ATOM 2260 O O . PHE A 1 291 ? 22.522 -31.489 -31.017 1.00 73.75 291 PHE A O 1
ATOM 2267 N N . GLY A 1 292 ? 22.742 -33.704 -30.668 1.00 61.59 292 GLY A N 1
ATOM 2268 C CA . GLY A 1 292 ? 23.948 -33.925 -31.477 1.00 61.59 292 GLY A CA 1
ATOM 2269 C C . GLY A 1 292 ? 23.675 -34.945 -32.568 1.00 61.59 292 GLY A C 1
ATOM 2270 O O . GLY A 1 292 ? 24.221 -34.755 -33.675 1.00 61.59 292 GLY A O 1
#

Radius of gyration: 31.03 Å; chains: 1; bounding box: 79×70×65 Å

pLDDT: mean 78.85, std 19.93, range [36.44, 98.31]

Sequence (292 aa):
MPPPRIALFAEQGHFTAVHNLTFRVVMPQLSGSAWKVLCFLISETVGYQRRSELISYSAIMAGTGLRSSATVSKALTELLADEPFGCPLIVRQLGERCGATSRESSRYGLNLKCTVALQKVNRDASKNEARRISDAAFFEACFGSENEAPVSSPNKTGRDQSETSNELLSPEENLESEHFIALCEVCQLDRDLLSPRKKANATQRAAQLATKYSPDQIRQAGARWPLPAAPHPDQLLDSMPSLLNRKERHEPNQSRAPSENSPPRNDRPTNEHQRNAAERRQLMGELASRFG